Protein AF-A0A972QTH3-F1 (afdb_monomer_lite)

pLDDT: mean 85.17, std 14.62, range [32.81, 97.56]

Structure (mmCIF, N/CA/C/O backbone):
data_AF-A0A972QTH3-F1
#
_entry.id   AF-A0A972QTH3-F1
#
loop_
_atom_site.group_PDB
_atom_site.id
_atom_site.type_symbol
_atom_site.label_atom_id
_atom_site.label_alt_id
_atom_site.label_comp_id
_atom_site.label_asym_id
_atom_site.label_entity_id
_atom_site.label_seq_id
_atom_site.pdbx_PDB_ins_code
_atom_site.Cartn_x
_atom_site.Cartn_y
_atom_site.Cartn_z
_atom_site.occupancy
_atom_site.B_iso_or_equiv
_atom_site.auth_seq_id
_atom_site.auth_comp_id
_atom_site.auth_asym_id
_atom_site.auth_atom_id
_atom_site.pdbx_PDB_model_num
ATOM 1 N N . SER A 1 1 ? -5.272 0.560 -2.625 1.00 75.06 1 SER A N 1
ATOM 2 C CA . SER A 1 1 ? -4.870 1.760 -1.867 1.00 75.06 1 SER A CA 1
ATOM 3 C C . SER A 1 1 ? -5.712 2.029 -0.625 1.00 75.06 1 SER A C 1
ATOM 5 O O . SER A 1 1 ? -5.117 2.281 0.410 1.00 75.06 1 SER A O 1
ATOM 7 N N . SER A 1 2 ? -7.052 1.925 -0.655 1.00 81.44 2 SER A N 1
ATOM 8 C CA . SER A 1 2 ? -7.919 2.213 0.515 1.00 81.44 2 SER A CA 1
ATOM 9 C C . SER A 1 2 ? -7.518 1.490 1.808 1.00 81.44 2 SER A C 1
ATOM 11 O O . SER A 1 2 ? -7.430 2.119 2.854 1.00 81.44 2 SER A O 1
ATOM 13 N N . TRP A 1 3 ? -7.210 0.192 1.732 1.00 86.06 3 TRP A N 1
ATOM 14 C CA . TRP A 1 3 ? -6.752 -0.575 2.895 1.00 86.06 3 TRP A CA 1
ATOM 15 C C . TRP A 1 3 ? -5.451 -0.012 3.490 1.00 86.06 3 TRP A C 1
ATOM 17 O O . TRP A 1 3 ? -5.338 0.103 4.703 1.00 86.06 3 TRP A O 1
ATOM 27 N N . ALA A 1 4 ? -4.495 0.379 2.641 1.00 90.25 4 ALA A N 1
ATOM 28 C CA . ALA A 1 4 ? -3.200 0.909 3.070 1.00 90.25 4 ALA A CA 1
ATOM 29 C C . ALA A 1 4 ? -3.306 2.325 3.657 1.00 90.25 4 ALA A C 1
ATOM 31 O O . ALA A 1 4 ? -2.597 2.636 4.608 1.00 90.25 4 ALA A O 1
ATOM 32 N N . LEU A 1 5 ? -4.208 3.157 3.117 1.00 86.19 5 LEU A N 1
ATOM 33 C CA . LEU A 1 5 ? -4.545 4.463 3.692 1.00 86.19 5 LEU A CA 1
ATOM 34 C C . LEU A 1 5 ? -5.085 4.291 5.114 1.00 86.19 5 LEU A C 1
ATOM 36 O O . LEU A 1 5 ? -4.504 4.820 6.053 1.00 86.19 5 LEU A O 1
ATOM 40 N N . ARG A 1 6 ? -6.126 3.468 5.273 1.00 84.94 6 ARG A N 1
ATOM 41 C CA . ARG A 1 6 ? -6.728 3.192 6.580 1.00 84.94 6 ARG A CA 1
ATOM 42 C C . ARG A 1 6 ? -5.718 2.593 7.561 1.00 84.94 6 ARG A C 1
ATOM 44 O O . ARG A 1 6 ? -5.651 3.026 8.699 1.00 84.94 6 ARG A O 1
ATOM 51 N N . TYR A 1 7 ? -4.891 1.647 7.109 1.00 87.69 7 TYR A N 1
ATOM 52 C CA . TYR A 1 7 ? -3.837 1.072 7.946 1.00 87.69 7 TYR A CA 1
ATOM 53 C C . TYR A 1 7 ? -2.895 2.150 8.493 1.00 87.69 7 TYR A C 1
ATOM 55 O O . TYR A 1 7 ? -2.564 2.123 9.673 1.00 87.69 7 TYR A O 1
ATOM 63 N N . ALA A 1 8 ? -2.490 3.111 7.659 1.00 89.88 8 ALA A N 1
ATOM 64 C CA . ALA A 1 8 ? -1.643 4.204 8.113 1.00 89.88 8 ALA A CA 1
ATOM 65 C C . ALA A 1 8 ? -2.356 5.113 9.127 1.00 89.88 8 ALA A C 1
ATOM 67 O O . ALA A 1 8 ? -1.755 5.496 10.122 1.00 89.88 8 ALA A O 1
ATOM 68 N N . GLU A 1 9 ? -3.626 5.433 8.872 1.00 86.44 9 GLU A N 1
ATOM 69 C CA . GLU A 1 9 ? -4.451 6.289 9.732 1.00 86.44 9 GLU A CA 1
ATOM 70 C C . GLU A 1 9 ? -4.732 5.671 11.107 1.00 86.44 9 GLU A C 1
ATOM 72 O O . GLU A 1 9 ? -4.843 6.405 12.082 1.00 86.44 9 GLU A O 1
ATOM 77 N N . GLU A 1 10 ? -4.846 4.344 11.182 1.00 84.50 10 GLU A N 1
ATOM 78 C CA . GLU A 1 10 ? -5.128 3.604 12.419 1.00 84.50 10 GLU A CA 1
ATOM 79 C C . GLU A 1 10 ? -3.879 3.352 13.279 1.00 84.50 10 GLU A C 1
ATOM 81 O O . GLU A 1 10 ? -4.017 3.102 14.471 1.00 84.50 10 GLU A O 1
ATOM 86 N N . HIS A 1 11 ? -2.673 3.369 12.696 1.00 86.56 11 HIS A N 1
ATOM 87 C CA . HIS A 1 11 ? -1.447 2.931 13.387 1.00 86.56 11 HIS A CA 1
ATOM 88 C C . HIS A 1 11 ? -0.405 4.037 13.586 1.00 86.56 11 HIS A C 1
ATOM 90 O O . HIS A 1 11 ? 0.591 3.795 14.267 1.00 86.56 11 HIS A O 1
ATOM 96 N N . TYR A 1 12 ? -0.588 5.213 12.979 1.00 88.19 12 TYR A N 1
ATOM 97 C CA . TYR A 1 12 ? 0.394 6.296 13.026 1.00 88.19 12 TYR A CA 1
ATOM 98 C C . TYR A 1 12 ? -0.275 7.664 13.164 1.00 88.19 12 TYR A C 1
ATOM 100 O O . TYR A 1 12 ? -1.245 7.972 12.469 1.00 88.19 12 TYR A O 1
ATOM 108 N N . ASP A 1 13 ? 0.317 8.531 13.982 1.00 87.81 13 ASP A N 1
ATOM 109 C CA . ASP A 1 13 ? -0.192 9.884 14.236 1.00 87.81 13 ASP A CA 1
ATOM 110 C C . ASP A 1 13 ? 0.167 10.861 13.110 1.00 87.81 13 ASP A C 1
ATOM 112 O O . ASP A 1 13 ? -0.476 11.899 12.915 1.00 87.81 13 ASP A O 1
ATOM 116 N N . SER A 1 14 ? 1.214 10.546 12.340 1.00 90.44 14 SER A N 1
ATOM 117 C CA . SER A 1 14 ? 1.638 11.359 11.203 1.00 90.44 14 SER A CA 1
ATOM 118 C C . SER A 1 14 ? 2.072 10.524 10.004 1.00 90.44 14 SER A C 1
ATOM 120 O O . SER A 1 14 ? 2.951 9.666 10.079 1.00 90.44 14 SER A O 1
ATOM 122 N N . TYR A 1 15 ? 1.477 10.828 8.853 1.00 92.12 15 TYR A N 1
ATOM 123 C CA . TYR A 1 15 ? 1.681 10.070 7.627 1.00 92.12 15 TYR A CA 1
ATOM 124 C C . TYR A 1 15 ? 1.755 10.965 6.389 1.00 92.12 15 TYR A C 1
ATOM 126 O O . TYR A 1 15 ? 1.162 12.048 6.313 1.00 92.12 15 TYR A O 1
ATOM 134 N N . LEU A 1 16 ? 2.509 10.499 5.397 1.00 93.94 16 LEU A N 1
ATOM 135 C CA . LEU A 1 16 ? 2.682 11.169 4.114 1.00 93.94 16 LEU A CA 1
ATOM 136 C C . LEU A 1 16 ? 2.404 10.215 2.955 1.00 93.94 16 LEU A C 1
ATOM 138 O O . LEU A 1 16 ? 2.797 9.053 2.981 1.00 93.94 16 LEU A O 1
ATOM 142 N N . PHE A 1 17 ? 1.762 10.734 1.913 1.00 92.88 17 PHE A N 1
ATOM 143 C CA . PHE A 1 17 ? 1.506 10.018 0.671 1.00 92.88 17 PHE A CA 1
ATOM 144 C C . PHE A 1 17 ? 2.556 10.385 -0.381 1.00 92.88 17 PHE A C 1
ATOM 146 O O . PHE A 1 17 ? 2.610 11.536 -0.821 1.00 92.88 17 PHE A O 1
ATOM 153 N N . LEU A 1 18 ? 3.366 9.414 -0.796 1.00 94.38 18 LEU A N 1
ATOM 154 C CA . LEU A 1 18 ? 4.323 9.530 -1.890 1.00 94.38 18 LEU A CA 1
ATOM 155 C C . LEU A 1 18 ? 3.714 8.906 -3.152 1.00 94.38 18 LEU A C 1
ATOM 157 O O . LEU A 1 18 ? 3.728 7.688 -3.337 1.00 94.38 18 LEU A O 1
ATOM 161 N N . ALA A 1 19 ? 3.145 9.758 -4.000 1.00 92.69 19 ALA A N 1
ATOM 162 C CA . ALA A 1 19 ? 2.555 9.361 -5.268 1.00 92.69 19 ALA A CA 1
ATOM 163 C C . ALA A 1 19 ? 3.642 9.219 -6.334 1.00 92.69 19 ALA A C 1
ATOM 165 O O . ALA A 1 19 ? 4.403 10.156 -6.584 1.00 92.69 19 ALA A O 1
ATOM 166 N N . THR A 1 20 ? 3.682 8.059 -6.984 1.00 93.00 20 THR A N 1
ATOM 167 C CA . THR A 1 20 ? 4.648 7.767 -8.055 1.00 93.00 20 THR A CA 1
ATOM 168 C C . THR A 1 20 ? 4.020 7.834 -9.444 1.00 93.00 20 THR A C 1
ATOM 170 O O . THR A 1 20 ? 4.729 7.798 -10.445 1.00 93.00 20 THR A O 1
ATOM 173 N N . ALA A 1 21 ? 2.693 7.926 -9.529 1.00 85.94 21 ALA A N 1
ATOM 174 C CA . ALA A 1 21 ? 1.991 8.054 -10.796 1.00 85.94 21 ALA A CA 1
ATOM 175 C C . ALA A 1 21 ? 2.133 9.455 -11.393 1.00 85.94 21 ALA A C 1
ATOM 177 O O . ALA A 1 21 ? 2.062 10.459 -10.686 1.00 85.94 21 ALA A O 1
ATOM 178 N N . GLU A 1 22 ? 2.265 9.504 -12.715 1.00 74.94 22 GLU A N 1
ATOM 179 C CA . GLU A 1 22 ? 2.120 10.727 -13.497 1.00 74.94 22 GLU A CA 1
ATOM 180 C C . GLU A 1 22 ? 0.742 10.748 -14.154 1.00 74.94 22 GLU A C 1
ATOM 182 O O . GLU A 1 22 ? 0.236 9.714 -14.589 1.00 74.94 22 GLU A O 1
ATOM 187 N N . VAL A 1 23 ? 0.135 11.930 -14.257 1.00 64.62 23 VAL A N 1
ATOM 188 C CA . VAL A 1 23 ? -1.089 12.114 -15.045 1.00 64.62 23 VAL A CA 1
ATOM 189 C C . VAL A 1 23 ? -0.695 12.109 -16.524 1.00 64.62 23 VAL A C 1
ATOM 191 O O . VAL A 1 23 ? -0.363 13.153 -17.080 1.00 64.62 23 VAL A O 1
ATOM 194 N N . LEU A 1 24 ? -0.661 10.928 -17.141 1.00 56.19 24 LEU A N 1
ATOM 195 C CA . LEU A 1 24 ? -0.310 10.770 -18.559 1.00 56.19 24 LEU A CA 1
ATOM 196 C C . LEU A 1 24 ? -1.541 10.656 -19.468 1.00 56.19 24 LEU A C 1
ATOM 198 O O . LEU A 1 24 ? -1.431 10.896 -20.667 1.00 56.19 24 LEU A O 1
ATOM 202 N N . ASP A 1 25 ? -2.706 10.339 -18.899 1.00 52.59 25 ASP A N 1
ATOM 203 C CA . ASP A 1 25 ? -3.984 10.247 -19.602 1.00 52.59 25 ASP A CA 1
ATOM 204 C C . ASP A 1 25 ? -5.173 10.612 -18.687 1.00 52.59 25 ASP A C 1
ATOM 206 O O . ASP A 1 25 ? -5.041 10.743 -17.461 1.00 52.59 25 ASP A O 1
ATOM 210 N N . ASP A 1 26 ? -6.346 10.805 -19.298 1.00 44.97 26 ASP A N 1
ATOM 211 C CA . ASP A 1 26 ? -7.578 11.207 -18.608 1.00 44.97 26 ASP A CA 1
ATOM 212 C C . ASP A 1 26 ? -8.112 10.117 -17.654 1.00 44.97 26 ASP A C 1
ATOM 214 O O . ASP A 1 26 ? -8.714 10.433 -16.624 1.00 44.97 26 ASP A O 1
ATOM 218 N N . GLU A 1 27 ? -7.843 8.831 -17.923 1.00 53.88 27 GLU A N 1
ATOM 219 C CA . GLU A 1 27 ? -8.229 7.729 -17.027 1.00 53.88 27 GLU A CA 1
ATOM 220 C C . GLU A 1 27 ? -7.417 7.781 -15.721 1.00 53.88 27 GLU A C 1
ATOM 222 O O . GLU A 1 27 ? -7.952 7.627 -14.614 1.00 53.88 27 GLU A O 1
ATOM 227 N N . MET A 1 28 ? -6.119 8.053 -15.836 1.00 57.97 28 MET A N 1
ATOM 228 C CA . MET A 1 28 ? -5.206 8.267 -14.725 1.00 57.97 28 MET A CA 1
ATOM 229 C C . MET A 1 28 ? -5.581 9.535 -13.953 1.00 57.97 28 MET A C 1
ATOM 231 O O . MET A 1 28 ? -5.563 9.525 -12.720 1.00 57.97 28 MET A O 1
ATOM 235 N N . ALA A 1 29 ? -6.012 10.598 -14.642 1.00 60.44 29 ALA A N 1
ATOM 236 C CA . ALA A 1 29 ? -6.527 11.811 -14.006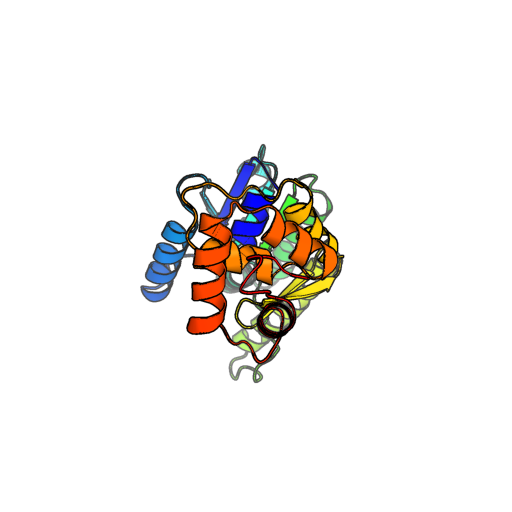 1.00 60.44 29 ALA A CA 1
ATOM 237 C C . ALA A 1 29 ? -7.771 11.526 -13.142 1.00 60.44 29 ALA A C 1
ATOM 239 O O . ALA A 1 29 ? -7.854 11.978 -11.994 1.00 60.44 29 ALA A O 1
ATOM 240 N N . ASP A 1 30 ? -8.715 10.728 -13.645 1.00 58.81 30 ASP A N 1
ATOM 241 C CA . ASP A 1 30 ? -9.918 10.328 -12.909 1.00 58.81 30 ASP A CA 1
ATOM 242 C C . ASP A 1 30 ? -9.612 9.367 -11.746 1.00 58.81 30 ASP A C 1
ATOM 244 O O . ASP A 1 30 ? -10.224 9.454 -10.672 1.00 58.81 30 ASP A O 1
ATOM 248 N N . ARG A 1 31 ? -8.630 8.469 -11.901 1.00 63.03 31 ARG A N 1
ATOM 249 C CA . ARG A 1 31 ? -8.108 7.639 -10.798 1.00 63.03 31 ARG A CA 1
ATOM 250 C C . ARG A 1 31 ? -7.462 8.492 -9.707 1.00 63.03 31 ARG A C 1
ATOM 252 O O . ARG A 1 31 ? -7.777 8.305 -8.532 1.00 63.03 31 ARG A O 1
ATOM 259 N N . ILE A 1 32 ? -6.638 9.469 -10.079 1.00 62.56 32 ILE A N 1
ATOM 260 C CA . ILE A 1 32 ? -5.995 10.396 -9.139 1.00 62.56 32 ILE A CA 1
ATOM 261 C C . ILE A 1 32 ? -7.038 11.262 -8.430 1.00 62.56 32 ILE A C 1
ATOM 263 O O . ILE A 1 32 ? -6.932 11.470 -7.221 1.00 62.56 32 ILE A O 1
ATOM 267 N N . ARG A 1 33 ? -8.087 11.719 -9.129 1.00 61.97 33 ARG A N 1
ATOM 268 C CA . ARG A 1 33 ? -9.197 12.458 -8.506 1.00 61.97 33 ARG A CA 1
ATOM 269 C C . ARG A 1 33 ? -9.881 11.620 -7.424 1.00 61.97 33 ARG A C 1
ATOM 271 O O . ARG A 1 33 ? -10.076 12.112 -6.314 1.00 61.97 33 ARG A O 1
ATOM 278 N N . ARG A 1 34 ? -10.172 10.344 -7.702 1.00 63.28 34 ARG A N 1
ATOM 279 C CA . ARG A 1 34 ? -10.725 9.410 -6.704 1.00 63.28 34 ARG A CA 1
ATOM 280 C C . ARG A 1 34 ? -9.776 9.187 -5.525 1.00 63.28 34 ARG A C 1
ATOM 282 O O . ARG A 1 34 ? -10.233 9.225 -4.388 1.00 63.28 34 ARG A O 1
ATOM 289 N N . HIS A 1 35 ? -8.474 9.036 -5.773 1.00 64.50 35 HIS A N 1
ATOM 290 C CA . HIS A 1 35 ? -7.463 8.911 -4.715 1.00 64.50 35 HIS A CA 1
ATOM 291 C C . HIS A 1 35 ? -7.345 10.171 -3.844 1.00 64.50 35 HIS A C 1
ATOM 293 O O . HIS A 1 35 ? -7.209 10.068 -2.627 1.00 64.50 35 HIS A O 1
ATOM 299 N N . LYS A 1 36 ? -7.441 11.370 -4.435 1.00 61.69 36 LYS A N 1
ATOM 300 C CA . LYS A 1 36 ? -7.457 12.636 -3.684 1.00 61.69 36 LYS A CA 1
ATOM 301 C C . LYS A 1 36 ? -8.683 12.730 -2.773 1.00 61.69 36 LYS A C 1
ATOM 303 O O . LYS A 1 36 ? -8.544 13.153 -1.630 1.00 61.69 36 LYS A O 1
ATOM 308 N N . ILE A 1 37 ? -9.852 12.296 -3.253 1.00 59.16 37 ILE A N 1
ATOM 309 C CA . ILE A 1 37 ? -11.094 12.268 -2.465 1.00 59.16 37 ILE A CA 1
ATOM 310 C C . ILE A 1 37 ? -10.997 11.248 -1.322 1.00 59.16 37 ILE A C 1
ATOM 312 O O . ILE A 1 37 ? -11.325 11.584 -0.190 1.00 59.16 37 ILE A O 1
ATOM 316 N N . SER A 1 38 ? -10.501 10.033 -1.582 1.00 59.72 38 SER A N 1
ATOM 317 C CA . SER A 1 38 ? -10.430 8.971 -0.565 1.00 59.72 38 SER A CA 1
ATOM 318 C C . SER A 1 38 ? -9.432 9.240 0.558 1.00 59.72 38 SER A C 1
ATOM 320 O O . SER A 1 38 ? -9.526 8.630 1.612 1.00 59.72 38 SER A O 1
ATOM 322 N N . ARG A 1 39 ? -8.447 10.107 0.319 1.00 65.12 39 ARG A N 1
ATOM 323 C CA . ARG A 1 39 ? -7.369 10.412 1.258 1.00 65.12 39 ARG A CA 1
ATOM 324 C C . ARG A 1 39 ? -7.774 11.455 2.310 1.00 65.12 39 ARG A C 1
ATOM 326 O O . ARG A 1 39 ? -7.236 11.477 3.406 1.00 65.12 39 ARG A O 1
ATOM 333 N N . GLY A 1 40 ? -8.699 12.355 1.988 1.00 62.97 40 GLY A N 1
ATOM 334 C CA . GLY A 1 40 ? -9.044 13.465 2.877 1.00 62.97 40 GLY A CA 1
ATOM 335 C C . GLY A 1 40 ? -7.894 14.474 3.096 1.00 62.97 40 GLY A C 1
ATOM 336 O O . GLY A 1 40 ? -6.796 14.341 2.542 1.00 62.97 40 GLY A O 1
ATOM 337 N N . PRO A 1 41 ? -8.136 15.539 3.881 1.00 68.19 41 PRO A N 1
ATOM 338 C CA . PRO A 1 41 ? -7.226 16.685 3.996 1.00 68.19 41 PRO A CA 1
ATOM 339 C C . PRO A 1 41 ? -6.007 16.450 4.903 1.00 68.19 41 PRO A C 1
ATOM 341 O O . PRO A 1 41 ? -5.062 17.231 4.846 1.00 68.19 41 PRO A O 1
ATOM 344 N N . LYS A 1 42 ? -6.011 15.403 5.741 1.00 79.06 42 LYS A N 1
ATOM 345 C CA . LYS A 1 42 ? -4.948 15.149 6.734 1.00 79.06 42 LYS A CA 1
ATOM 346 C C . LYS A 1 42 ? -3.619 14.714 6.113 1.00 79.06 42 LYS A C 1
ATOM 348 O O . LYS A 1 42 ? -2.562 14.911 6.703 1.00 79.06 42 LYS A O 1
ATOM 353 N N . TRP A 1 43 ? -3.656 14.149 4.913 1.00 84.12 43 TRP A N 1
ATOM 354 C CA . TRP A 1 43 ? -2.462 13.629 4.266 1.00 84.12 43 TRP A CA 1
ATOM 355 C C . TRP A 1 43 ? -1.678 14.703 3.523 1.00 84.12 43 TRP A C 1
ATOM 357 O O . TRP A 1 43 ? -2.179 15.347 2.592 1.00 84.12 43 TRP A O 1
ATOM 367 N N . LYS A 1 44 ? -0.385 14.783 3.835 1.00 87.25 44 LYS A N 1
ATOM 368 C CA . LYS A 1 44 ? 0.588 15.482 2.992 1.00 87.25 44 LYS A CA 1
ATOM 369 C C . LYS A 1 44 ? 0.839 14.670 1.719 1.00 87.25 44 LYS A C 1
ATOM 371 O O . LYS A 1 44 ? 0.910 13.445 1.769 1.00 87.25 44 LYS A O 1
ATOM 376 N N . LEU A 1 45 ? 0.964 15.358 0.585 1.00 88.94 45 LEU A N 1
ATOM 377 C CA . LEU A 1 45 ? 1.244 14.760 -0.721 1.00 88.94 45 LEU A CA 1
ATOM 378 C C . LEU A 1 45 ? 2.638 15.154 -1.187 1.00 88.94 45 LEU A C 1
ATOM 380 O O . LEU A 1 45 ? 2.958 16.340 -1.214 1.00 88.94 45 LEU A O 1
ATOM 384 N N . ILE A 1 46 ? 3.407 14.173 -1.637 1.00 91.94 46 ILE A N 1
ATOM 385 C CA . ILE A 1 46 ? 4.570 14.385 -2.489 1.00 91.94 46 ILE A CA 1
ATOM 386 C C . ILE A 1 46 ? 4.337 13.591 -3.766 1.00 91.94 46 ILE A C 1
ATOM 388 O O . ILE A 1 46 ? 4.082 12.393 -3.714 1.00 91.94 46 ILE A O 1
ATOM 392 N N . GLU A 1 47 ? 4.422 14.267 -4.903 1.00 92.69 47 GLU A N 1
ATOM 393 C CA . GLU A 1 47 ? 4.418 13.637 -6.220 1.00 92.69 47 GLU A CA 1
ATOM 394 C C . GLU A 1 47 ? 5.875 13.521 -6.675 1.00 92.69 47 GLU A C 1
ATOM 396 O O . GLU A 1 47 ? 6.569 14.528 -6.828 1.00 92.69 47 GLU A O 1
ATOM 401 N N . GLU A 1 48 ? 6.365 12.292 -6.810 1.00 95.06 48 GLU A N 1
ATOM 402 C CA . GLU A 1 48 ? 7.719 12.007 -7.278 1.00 95.06 48 GLU A CA 1
ATOM 403 C C . GLU A 1 48 ? 7.727 10.685 -8.061 1.00 95.06 48 GLU A C 1
ATOM 405 O O . GLU A 1 48 ? 7.725 9.606 -7.464 1.00 95.06 48 GLU A O 1
ATOM 410 N N . PRO A 1 49 ? 7.720 10.742 -9.401 1.00 93.50 49 PRO A N 1
ATOM 411 C CA . PRO A 1 49 ? 7.542 9.556 -10.228 1.00 93.50 49 PRO A CA 1
ATOM 412 C C . PRO A 1 49 ? 8.797 8.701 -10.398 1.00 93.50 49 PRO A C 1
ATOM 414 O O . PRO A 1 49 ? 8.671 7.539 -10.786 1.00 93.50 49 PRO A O 1
ATOM 417 N N . ILE A 1 50 ? 9.993 9.246 -10.134 1.00 94.25 50 ILE A N 1
ATOM 418 C CA . ILE A 1 50 ? 11.271 8.563 -10.402 1.00 94.25 50 ILE A CA 1
ATOM 419 C C . ILE A 1 50 ? 12.195 8.617 -9.183 1.00 94.25 50 ILE A C 1
ATOM 421 O O . ILE A 1 50 ? 12.663 7.577 -8.715 1.00 94.25 50 ILE A O 1
ATOM 425 N N . LYS A 1 51 ? 12.460 9.813 -8.645 1.00 95.31 51 LYS A N 1
ATOM 426 C CA . LYS A 1 51 ? 13.475 10.067 -7.606 1.00 95.31 51 LYS A CA 1
ATOM 427 C C . LYS A 1 51 ? 12.931 9.836 -6.195 1.00 95.31 51 LYS A C 1
ATOM 429 O O . LYS A 1 51 ? 13.053 10.676 -5.300 1.00 95.31 51 LYS A O 1
ATOM 434 N N . ILE A 1 52 ? 12.263 8.697 -6.005 1.00 95.38 52 ILE A N 1
ATOM 435 C CA . ILE A 1 52 ? 11.560 8.386 -4.754 1.00 95.38 52 ILE A CA 1
ATOM 436 C C . ILE A 1 52 ? 12.525 8.234 -3.579 1.00 95.38 52 ILE A C 1
ATOM 438 O O . ILE A 1 52 ? 12.159 8.570 -2.461 1.00 95.38 52 ILE A O 1
ATOM 442 N N . VAL A 1 53 ? 13.761 7.787 -3.823 1.00 94.94 53 VAL A N 1
ATOM 443 C CA . VAL A 1 53 ? 14.809 7.682 -2.796 1.00 94.94 53 VAL A CA 1
ATOM 444 C C . VAL A 1 53 ? 15.158 9.065 -2.259 1.00 94.94 53 VAL A C 1
ATOM 446 O O . VAL A 1 53 ? 15.102 9.302 -1.056 1.00 94.94 53 VAL A O 1
ATOM 449 N N . GLU A 1 54 ? 15.411 10.014 -3.155 1.00 95.00 54 GLU A N 1
ATOM 450 C CA . GLU A 1 54 ? 15.720 11.391 -2.797 1.00 95.00 54 GLU A CA 1
ATOM 451 C C . GLU A 1 54 ? 14.535 12.049 -2.077 1.00 95.00 54 GLU A C 1
ATOM 453 O O . GLU A 1 54 ? 14.717 12.756 -1.083 1.00 95.00 54 GLU A O 1
ATOM 458 N N . ALA A 1 55 ? 13.303 11.798 -2.531 1.00 94.88 55 ALA A N 1
ATOM 459 C CA . ALA A 1 55 ? 12.105 12.281 -1.849 1.00 94.88 55 ALA A CA 1
ATOM 460 C C . ALA A 1 55 ? 11.947 11.667 -0.452 1.00 94.88 55 ALA A C 1
ATOM 462 O O . ALA A 1 55 ? 11.603 12.384 0.490 1.00 94.88 55 ALA A O 1
ATOM 463 N N . LEU A 1 56 ? 12.226 10.372 -0.292 1.00 94.12 56 LEU A N 1
ATOM 464 C CA . LEU A 1 56 ? 12.197 9.689 0.998 1.00 94.12 56 LEU A CA 1
ATOM 465 C C . LEU A 1 56 ? 13.211 10.292 1.974 1.00 94.12 56 LEU A C 1
ATOM 467 O O . LEU A 1 56 ? 12.882 10.437 3.151 1.00 94.12 56 LEU A O 1
ATOM 471 N N . GLU A 1 57 ? 14.404 10.639 1.504 1.00 91.00 57 GLU A N 1
ATOM 472 C CA . GLU A 1 57 ? 15.492 11.181 2.325 1.00 91.00 57 GLU A CA 1
ATOM 473 C C . GLU A 1 57 ? 15.291 12.658 2.684 1.00 91.00 57 GLU A C 1
ATOM 475 O O . GLU A 1 57 ? 15.588 13.065 3.804 1.00 91.00 57 GLU A O 1
ATOM 480 N N . THR A 1 58 ? 14.767 13.464 1.757 1.00 90.75 58 THR A N 1
ATOM 481 C CA . THR A 1 58 ? 14.755 14.933 1.907 1.00 90.75 58 THR A CA 1
ATOM 482 C C . THR A 1 58 ? 13.379 15.526 2.180 1.00 90.75 58 THR A C 1
ATOM 484 O O . THR A 1 58 ? 13.266 16.506 2.912 1.00 90.75 58 THR A O 1
ATOM 487 N N . LYS A 1 59 ? 12.320 14.955 1.597 1.00 90.88 59 LYS A N 1
ATOM 488 C CA . LYS A 1 59 ? 10.967 15.535 1.622 1.00 90.88 59 LYS A CA 1
ATOM 489 C C . LYS A 1 59 ? 10.026 14.801 2.579 1.00 90.88 59 LYS A C 1
ATOM 491 O O . LYS A 1 59 ? 9.089 15.404 3.090 1.00 90.88 59 LYS A O 1
ATOM 496 N N . CYS A 1 60 ? 10.271 13.515 2.831 1.00 88.88 60 CYS A N 1
ATOM 497 C CA . CYS A 1 60 ? 9.430 12.677 3.694 1.00 88.88 60 CYS A CA 1
ATOM 498 C C . CYS A 1 60 ? 9.930 12.583 5.147 1.00 88.88 60 CYS A C 1
ATOM 500 O O . CYS A 1 60 ? 9.462 11.729 5.900 1.00 88.88 60 CYS A O 1
ATOM 502 N N . ALA A 1 61 ? 10.903 13.408 5.538 1.00 84.00 61 ALA A N 1
ATOM 503 C CA . ALA A 1 61 ? 11.437 13.420 6.895 1.00 84.00 61 ALA A CA 1
ATOM 504 C C . ALA A 1 61 ? 10.415 13.973 7.908 1.00 84.00 61 ALA A C 1
ATOM 506 O O . ALA A 1 61 ? 9.592 14.826 7.577 1.00 84.00 61 ALA A O 1
ATOM 507 N N . GLY A 1 62 ? 10.492 13.504 9.158 1.00 86.19 62 GLY A N 1
ATOM 508 C CA . GLY A 1 62 ? 9.700 14.046 10.270 1.00 86.19 62 GLY A CA 1
ATOM 509 C C . GLY A 1 62 ? 8.230 13.613 10.320 1.00 86.19 62 GLY A C 1
ATOM 510 O O . GLY A 1 62 ? 7.439 14.281 10.978 1.00 86.19 62 GLY A O 1
ATOM 511 N N . VAL A 1 63 ? 7.858 12.528 9.634 1.00 90.69 63 VAL A N 1
ATOM 512 C CA . VAL A 1 63 ? 6.566 11.838 9.825 1.00 90.69 63 VAL A CA 1
ATOM 513 C C . VAL A 1 63 ? 6.810 10.399 10.273 1.00 90.69 63 VAL A C 1
ATOM 515 O O . VAL A 1 63 ? 7.877 9.848 10.004 1.00 90.69 63 VAL A O 1
ATOM 518 N N . GLU A 1 64 ? 5.847 9.769 10.932 1.00 92.44 64 GLU A N 1
ATOM 519 C CA . GLU A 1 64 ? 5.990 8.392 11.421 1.00 92.44 64 GLU A CA 1
ATOM 520 C C . GLU A 1 64 ? 5.908 7.359 10.300 1.00 92.44 64 GLU A C 1
ATOM 522 O O . GLU A 1 64 ? 6.635 6.361 10.335 1.00 92.44 64 GLU A O 1
ATOM 527 N N . ALA A 1 65 ? 5.064 7.619 9.295 1.00 94.12 65 ALA A N 1
ATOM 528 C CA . ALA A 1 65 ? 4.844 6.711 8.180 1.00 94.12 65 ALA A CA 1
ATOM 529 C C . ALA A 1 65 ? 4.829 7.388 6.802 1.00 94.12 65 ALA A C 1
ATOM 531 O O . ALA A 1 65 ? 4.347 8.507 6.623 1.00 94.12 65 ALA A O 1
ATOM 532 N N . VAL A 1 66 ? 5.315 6.671 5.787 1.00 95.94 66 VAL A N 1
ATOM 533 C CA . VAL A 1 66 ? 5.189 7.063 4.376 1.00 95.94 66 VAL A CA 1
ATOM 534 C C . VAL A 1 66 ? 4.502 5.949 3.606 1.00 95.94 66 VAL A C 1
ATOM 536 O O . VAL A 1 66 ? 4.973 4.814 3.599 1.00 95.94 66 VAL A O 1
ATOM 539 N N . LEU A 1 67 ? 3.412 6.289 2.923 1.00 95.50 67 LEU A N 1
ATOM 540 C CA . LEU A 1 67 ? 2.721 5.413 1.987 1.00 95.50 67 LEU A CA 1
ATOM 541 C C . LEU A 1 67 ? 3.193 5.702 0.561 1.00 95.50 67 LEU A C 1
ATOM 543 O O . LEU A 1 67 ? 2.954 6.791 0.045 1.00 95.50 67 LEU A O 1
ATOM 547 N N . ILE A 1 68 ? 3.827 4.725 -0.080 1.00 95.94 68 ILE A N 1
ATOM 548 C CA . ILE A 1 68 ? 4.254 4.783 -1.480 1.00 95.94 68 ILE A CA 1
ATOM 549 C C . ILE A 1 68 ? 3.198 4.091 -2.347 1.00 95.94 68 ILE A C 1
ATOM 551 O O . ILE A 1 68 ? 2.966 2.889 -2.199 1.00 95.94 68 ILE A O 1
ATOM 555 N N . ASP A 1 69 ? 2.577 4.833 -3.264 1.00 92.06 69 ASP A N 1
ATOM 556 C CA . ASP A 1 69 ? 1.526 4.329 -4.159 1.00 92.06 69 ASP A CA 1
ATOM 557 C C . ASP A 1 69 ? 1.801 4.784 -5.612 1.00 92.06 69 ASP A C 1
ATOM 559 O O . ASP A 1 69 ? 1.679 5.970 -5.931 1.00 92.06 69 ASP A O 1
ATOM 563 N N . CYS A 1 70 ? 2.244 3.903 -6.513 1.00 91.69 70 CYS A N 1
ATOM 564 C CA . CYS A 1 70 ? 2.649 2.513 -6.261 1.00 91.69 70 CYS A CA 1
ATOM 565 C C . CYS A 1 70 ? 4.010 2.154 -6.865 1.00 91.69 70 CYS A C 1
ATOM 567 O O . CYS A 1 70 ? 4.516 2.779 -7.800 1.00 91.69 70 CYS A O 1
ATOM 569 N N . LEU A 1 71 ? 4.612 1.102 -6.317 1.00 95.44 71 LEU A N 1
ATOM 570 C CA . LEU A 1 71 ? 5.925 0.600 -6.708 1.00 95.44 71 LEU A CA 1
ATOM 571 C C . LEU A 1 71 ? 5.981 0.153 -8.176 1.00 95.44 71 LEU A C 1
ATOM 573 O O . LEU A 1 71 ? 6.991 0.336 -8.848 1.00 95.44 71 LEU A O 1
ATOM 577 N N . THR A 1 72 ? 4.896 -0.422 -8.689 1.00 93.25 72 THR A N 1
ATOM 578 C CA . THR A 1 72 ? 4.809 -0.909 -10.073 1.00 93.25 72 THR A CA 1
ATOM 579 C C . THR A 1 72 ? 4.733 0.229 -11.081 1.00 93.25 72 THR A C 1
ATOM 581 O O . THR A 1 72 ? 5.377 0.149 -12.124 1.00 93.25 72 THR A O 1
ATOM 584 N N . ILE A 1 73 ? 4.024 1.316 -10.765 1.00 92.94 73 ILE A N 1
ATOM 585 C CA . ILE A 1 73 ? 4.029 2.519 -11.609 1.00 92.94 73 ILE A CA 1
ATOM 586 C C . ILE A 1 73 ? 5.387 3.219 -11.542 1.00 92.94 73 ILE A C 1
ATOM 588 O O . ILE A 1 73 ? 5.909 3.624 -12.576 1.00 92.94 73 ILE A O 1
ATOM 592 N N . TRP A 1 74 ? 6.017 3.271 -10.366 1.00 96.12 74 TRP A N 1
ATOM 593 C CA . TRP A 1 74 ? 7.392 3.757 -10.252 1.00 96.12 74 TRP A CA 1
ATOM 594 C C . TRP A 1 74 ? 8.354 2.971 -11.152 1.00 96.12 74 TRP A C 1
ATOM 596 O O . TRP A 1 74 ? 9.095 3.570 -11.927 1.00 96.12 74 TRP A O 1
ATOM 606 N N . LEU A 1 75 ? 8.303 1.636 -11.112 1.00 95.44 75 LEU A N 1
ATOM 607 C CA . LEU A 1 75 ? 9.143 0.796 -11.966 1.00 95.44 75 LEU A CA 1
ATOM 608 C C . LEU A 1 75 ? 8.862 1.040 -13.456 1.00 95.44 75 LEU A C 1
ATOM 610 O O . LEU A 1 75 ? 9.802 1.114 -14.242 1.00 95.44 75 LEU A O 1
ATOM 614 N N . SER A 1 76 ? 7.593 1.217 -13.837 1.00 93.56 76 SER A N 1
ATOM 615 C CA . SER A 1 76 ? 7.216 1.584 -15.207 1.00 93.56 76 SER A CA 1
ATOM 616 C C . SER A 1 76 ? 7.832 2.921 -15.631 1.00 93.56 76 SER A C 1
ATOM 618 O O . SER A 1 76 ? 8.345 3.033 -16.742 1.00 93.56 76 SER A O 1
ATOM 620 N N . ASN A 1 77 ? 7.826 3.929 -14.754 1.00 93.38 77 ASN A N 1
ATOM 621 C CA . ASN A 1 77 ? 8.443 5.225 -15.038 1.00 93.38 77 ASN A CA 1
ATOM 622 C C . ASN A 1 77 ? 9.963 5.114 -15.173 1.00 93.38 77 ASN A C 1
ATOM 624 O O . ASN A 1 77 ? 10.539 5.745 -16.057 1.00 93.38 77 ASN A O 1
ATOM 628 N N . VAL A 1 78 ? 10.611 4.317 -14.317 1.00 94.44 78 VAL A N 1
ATOM 629 C CA . VAL A 1 78 ? 12.053 4.051 -14.402 1.00 94.44 78 VAL A CA 1
ATOM 630 C C . VAL A 1 78 ? 12.380 3.388 -15.739 1.00 94.44 78 VAL A C 1
ATOM 632 O O . VAL A 1 78 ? 13.217 3.907 -16.464 1.00 94.44 78 VAL A O 1
ATOM 635 N N . LEU A 1 79 ? 11.669 2.322 -16.112 1.00 92.44 79 LEU A N 1
ATOM 636 C CA . LEU A 1 79 ? 11.858 1.633 -17.395 1.00 92.44 79 LEU A CA 1
ATOM 637 C C . LEU A 1 79 ? 11.667 2.550 -18.607 1.00 92.44 79 LEU A C 1
ATOM 639 O O . LEU A 1 79 ? 12.375 2.416 -19.595 1.00 92.44 79 LEU A O 1
ATOM 643 N N . TYR A 1 80 ? 10.711 3.477 -18.547 1.00 90.56 80 TYR A N 1
ATOM 644 C CA . TYR A 1 80 ? 10.417 4.354 -19.679 1.00 90.56 80 TYR A CA 1
ATOM 645 C C . TYR A 1 80 ? 11.390 5.536 -19.814 1.00 90.56 80 TYR A C 1
ATOM 647 O O . TYR A 1 80 ? 11.600 6.043 -20.914 1.00 90.56 80 TYR A O 1
ATOM 655 N N . LYS A 1 81 ? 11.942 6.033 -18.700 1.00 90.38 81 LYS A N 1
ATOM 656 C CA . LYS A 1 81 ? 12.647 7.331 -18.657 1.00 90.38 81 LYS A CA 1
ATOM 657 C C . LYS A 1 81 ? 14.133 7.238 -18.349 1.00 90.38 81 LYS A C 1
ATOM 659 O O . LYS A 1 81 ? 14.834 8.244 -18.457 1.00 90.38 81 LYS A O 1
ATOM 664 N N . VAL A 1 82 ? 14.600 6.080 -17.906 1.00 89.44 82 VAL A N 1
ATOM 665 C CA . VAL A 1 82 ? 15.981 5.850 -17.494 1.00 89.44 82 VAL A CA 1
ATOM 666 C C . VAL A 1 82 ? 16.622 4.865 -18.466 1.00 89.44 82 VAL A C 1
ATOM 668 O O . VAL A 1 82 ? 15.960 3.966 -18.967 1.00 89.44 82 VAL A O 1
ATOM 671 N N . ASN A 1 83 ? 17.919 5.031 -18.727 1.00 87.69 83 ASN A N 1
ATOM 672 C CA . ASN A 1 83 ? 18.673 4.097 -19.562 1.00 87.69 83 ASN A CA 1
ATOM 673 C C . ASN A 1 83 ? 18.702 2.697 -18.928 1.00 87.69 83 ASN A C 1
ATOM 675 O O . ASN A 1 83 ? 18.881 2.580 -17.713 1.00 87.69 83 ASN A O 1
ATOM 679 N N . ASP A 1 84 ? 18.645 1.651 -19.753 1.00 84.94 84 ASP A N 1
ATOM 680 C CA . ASP A 1 84 ? 18.560 0.254 -19.302 1.00 84.94 84 ASP A CA 1
ATOM 681 C C . ASP A 1 84 ? 19.648 -0.126 -18.282 1.00 84.94 84 ASP A C 1
ATOM 683 O O . ASP A 1 84 ? 19.376 -0.737 -17.247 1.00 84.94 84 ASP A O 1
ATOM 687 N N . GLU A 1 85 ? 20.880 0.337 -18.515 1.00 86.56 85 GLU A N 1
ATOM 688 C CA . GLU A 1 85 ? 22.043 0.102 -17.647 1.00 86.56 85 GLU A CA 1
ATOM 689 C C . GLU A 1 85 ? 21.869 0.650 -16.218 1.00 86.56 85 GLU A C 1
ATOM 691 O O . GLU A 1 85 ? 22.549 0.220 -15.286 1.00 86.56 85 GLU A O 1
ATOM 696 N N . GLN A 1 86 ? 20.961 1.607 -16.023 1.00 88.94 86 GLN A N 1
ATOM 697 C CA . GLN A 1 86 ? 20.739 2.281 -14.747 1.00 88.94 86 GLN A CA 1
ATOM 698 C C . GLN A 1 86 ? 19.532 1.736 -13.977 1.00 88.94 86 GLN A C 1
ATOM 700 O O . GLN A 1 86 ? 19.430 2.003 -12.780 1.00 88.94 86 GLN A O 1
ATOM 705 N N . ILE A 1 87 ? 18.643 0.952 -14.596 1.00 90.25 87 ILE A N 1
ATOM 706 C CA . ILE A 1 87 ? 17.416 0.450 -13.946 1.00 90.25 87 ILE A CA 1
ATOM 707 C C . ILE A 1 87 ? 17.743 -0.303 -12.651 1.00 90.25 87 ILE A C 1
ATOM 709 O O . ILE A 1 87 ? 17.128 -0.060 -11.609 1.00 90.25 87 ILE A O 1
ATOM 713 N N . LEU A 1 88 ? 18.741 -1.191 -12.698 1.00 90.75 88 LEU A N 1
ATOM 714 C CA . LEU A 1 88 ? 19.172 -1.960 -11.528 1.00 90.75 88 LEU A CA 1
ATOM 715 C C . LEU A 1 88 ? 19.701 -1.050 -10.417 1.00 90.75 88 LEU A C 1
ATOM 717 O O . LEU A 1 88 ? 19.360 -1.251 -9.257 1.00 90.75 88 LEU A O 1
ATOM 721 N N . SER A 1 89 ? 20.435 0.007 -10.774 1.00 93.88 89 SER A N 1
ATOM 722 C CA . SER A 1 89 ? 20.920 1.000 -9.811 1.00 93.88 89 SER A CA 1
ATOM 723 C C . SER A 1 89 ? 19.768 1.705 -9.086 1.00 93.88 89 SER A C 1
ATOM 725 O O . SER A 1 89 ? 19.818 1.864 -7.869 1.00 93.88 89 SER A O 1
ATOM 727 N N . TYR A 1 90 ? 18.683 2.062 -9.784 1.00 95.38 90 TYR A N 1
ATOM 728 C CA . TYR A 1 90 ? 17.495 2.637 -9.137 1.00 95.38 90 TYR A CA 1
ATOM 729 C C . TYR A 1 90 ? 16.836 1.662 -8.152 1.00 95.38 90 TYR A C 1
ATOM 731 O O . TYR A 1 90 ? 16.469 2.067 -7.047 1.00 95.38 90 TYR A O 1
ATOM 739 N N . GLN A 1 91 ? 16.716 0.381 -8.517 1.00 94.44 91 GLN A N 1
ATOM 740 C CA . GLN A 1 91 ? 16.182 -0.643 -7.613 1.00 94.44 91 GLN A CA 1
ATOM 741 C C . GLN A 1 91 ? 17.085 -0.850 -6.396 1.00 94.44 91 GLN A C 1
ATOM 743 O O . GLN A 1 91 ? 16.596 -0.866 -5.270 1.00 94.44 91 GLN A O 1
ATOM 748 N N . ASP A 1 92 ? 18.393 -0.971 -6.603 1.00 94.69 92 ASP A N 1
ATOM 749 C CA . ASP A 1 92 ? 19.348 -1.215 -5.525 1.00 94.69 92 ASP A CA 1
ATOM 750 C C . ASP A 1 92 ? 19.415 -0.027 -4.561 1.00 94.69 92 ASP A C 1
ATOM 752 O O . ASP A 1 92 ? 19.417 -0.218 -3.345 1.00 94.69 92 ASP A O 1
ATOM 756 N N . ARG A 1 93 ? 19.370 1.210 -5.075 1.00 95.81 93 ARG A N 1
ATOM 757 C CA . ARG A 1 93 ? 19.251 2.416 -4.243 1.00 95.81 93 ARG A CA 1
ATOM 758 C C . ARG A 1 93 ? 17.983 2.389 -3.399 1.00 95.81 93 ARG A C 1
ATOM 760 O O . ARG A 1 93 ? 18.070 2.616 -2.197 1.00 95.81 93 ARG A O 1
ATOM 767 N N . LEU A 1 94 ? 16.832 2.067 -3.994 1.00 96.25 94 LEU A N 1
ATOM 768 C CA . LEU A 1 94 ? 15.577 1.946 -3.250 1.00 96.25 94 LEU A CA 1
ATOM 769 C C . LEU A 1 94 ? 15.690 0.910 -2.127 1.00 96.25 94 LEU A C 1
ATOM 771 O O . LEU A 1 94 ? 15.354 1.208 -0.985 1.00 96.25 94 LEU A O 1
ATOM 775 N N . LEU A 1 95 ? 16.186 -0.287 -2.434 1.00 96.06 95 LEU A N 1
ATOM 776 C CA . LEU A 1 95 ? 16.326 -1.372 -1.461 1.00 96.06 95 LEU A CA 1
ATOM 777 C C . LEU A 1 95 ? 17.261 -0.990 -0.311 1.00 96.06 95 LEU A C 1
ATOM 779 O O . LEU A 1 95 ? 16.923 -1.221 0.849 1.00 96.06 95 LEU A O 1
ATOM 783 N N . ASN A 1 96 ? 18.390 -0.353 -0.622 1.00 95.06 96 ASN A N 1
ATOM 784 C CA . ASN A 1 96 ? 19.330 0.133 0.382 1.00 95.06 96 ASN A CA 1
ATOM 785 C C . ASN A 1 96 ? 18.680 1.188 1.285 1.00 95.06 96 ASN A C 1
ATOM 787 O O . ASN A 1 96 ? 18.730 1.061 2.509 1.00 95.06 96 ASN A O 1
ATOM 791 N N . THR A 1 97 ? 18.006 2.187 0.709 1.00 94.06 97 THR A N 1
ATOM 792 C CA . THR A 1 97 ? 17.307 3.220 1.485 1.00 94.06 97 THR A CA 1
ATOM 793 C C . THR A 1 97 ? 16.235 2.613 2.387 1.00 94.06 97 THR A C 1
ATOM 795 O O . THR A 1 97 ? 16.151 2.991 3.552 1.00 94.06 97 THR A O 1
ATOM 798 N N . LEU A 1 98 ? 15.452 1.646 1.896 1.00 93.81 98 LEU A N 1
ATOM 799 C CA . LEU A 1 98 ? 14.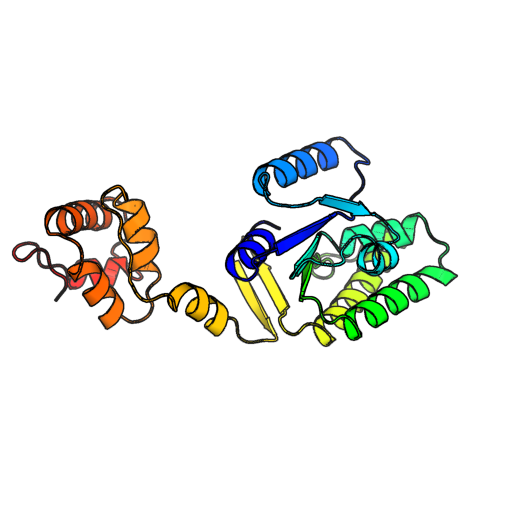435 0.959 2.700 1.00 93.81 98 LEU A CA 1
ATOM 800 C C . LEU A 1 98 ? 15.047 0.131 3.837 1.00 93.81 98 LEU A C 1
ATOM 802 O O . LEU A 1 98 ? 14.489 0.110 4.927 1.00 93.81 98 LEU A O 1
ATOM 806 N N . SER A 1 99 ? 16.200 -0.507 3.616 1.00 89.56 99 SER A N 1
ATOM 807 C CA . SER A 1 99 ? 16.873 -1.319 4.641 1.00 89.56 99 SER A CA 1
ATOM 808 C C . SER A 1 99 ? 17.468 -0.509 5.799 1.00 89.56 99 SER A C 1
ATOM 810 O O . SER A 1 99 ? 17.641 -1.038 6.894 1.00 89.56 99 SER A O 1
ATOM 812 N N . CYS A 1 100 ? 17.771 0.770 5.570 1.00 79.75 100 CYS A N 1
ATOM 813 C CA . CYS A 1 100 ? 18.458 1.632 6.533 1.00 79.75 100 CYS A CA 1
ATOM 814 C C . CYS A 1 100 ? 17.536 2.662 7.201 1.00 79.75 100 CYS A C 1
ATOM 816 O O . CYS A 1 100 ? 17.982 3.414 8.071 1.00 79.75 100 CYS A O 1
ATOM 818 N N . LYS A 1 101 ? 16.271 2.760 6.780 1.00 77.12 101 LYS A N 1
ATOM 819 C CA . LYS A 1 101 ? 15.355 3.790 7.276 1.00 77.12 101 LYS A CA 1
ATOM 820 C C . LYS A 1 101 ? 14.718 3.372 8.600 1.00 77.12 101 LYS A C 1
ATOM 822 O O . LYS A 1 101 ? 14.117 2.313 8.689 1.00 77.12 101 LYS A O 1
ATOM 827 N N . GLY A 1 102 ? 14.762 4.253 9.600 1.00 80.69 102 GLY A N 1
ATOM 828 C CA . GLY A 1 102 ? 14.051 4.075 10.878 1.00 80.69 102 GLY A CA 1
ATOM 829 C C . GLY A 1 102 ? 12.580 4.520 10.865 1.00 80.69 102 GLY A C 1
ATOM 830 O O . GLY A 1 102 ? 11.969 4.629 11.920 1.00 80.69 102 GLY A O 1
ATOM 831 N N . GLN A 1 103 ? 12.033 4.844 9.692 1.00 89.25 103 GLN A N 1
ATOM 832 C CA . GLN A 1 103 ? 10.659 5.317 9.502 1.00 89.25 103 GLN A CA 1
ATOM 833 C C . GLN A 1 103 ? 9.785 4.178 8.974 1.00 89.25 103 GLN A C 1
ATOM 835 O O . GLN A 1 103 ? 10.260 3.373 8.174 1.00 89.25 103 GLN A O 1
ATOM 840 N N . ASN A 1 104 ? 8.503 4.147 9.341 1.00 94.38 104 ASN A N 1
ATOM 841 C CA . ASN A 1 104 ? 7.582 3.144 8.815 1.00 94.38 104 ASN A CA 1
ATOM 842 C C . ASN A 1 104 ? 7.294 3.411 7.335 1.00 94.38 104 ASN A C 1
ATOM 844 O O . ASN A 1 104 ? 6.880 4.508 6.956 1.00 94.38 104 ASN A O 1
ATOM 848 N N . ILE A 1 105 ? 7.492 2.407 6.483 1.00 96.19 105 ILE A N 1
ATOM 849 C CA . ILE A 1 105 ? 7.205 2.514 5.053 1.00 96.19 105 ILE A CA 1
ATOM 850 C C . ILE A 1 105 ? 6.128 1.503 4.681 1.00 96.19 105 ILE A C 1
ATOM 852 O O . ILE A 1 105 ? 6.287 0.300 4.870 1.00 96.19 105 ILE A O 1
ATOM 856 N N . ILE A 1 106 ? 5.040 2.004 4.106 1.00 96.25 106 ILE A N 1
ATOM 857 C CA . ILE A 1 106 ? 3.967 1.196 3.537 1.00 96.25 106 ILE A CA 1
ATOM 858 C C . ILE A 1 106 ? 4.096 1.300 2.022 1.00 96.25 106 ILE A C 1
ATOM 860 O O . ILE A 1 106 ? 4.109 2.397 1.469 1.00 96.25 106 ILE A O 1
ATOM 864 N N . ILE A 1 107 ? 4.197 0.166 1.334 1.00 97.12 107 ILE A N 1
ATOM 865 C CA . ILE A 1 107 ? 4.371 0.133 -0.121 1.00 97.12 107 ILE A CA 1
ATOM 866 C C . ILE A 1 107 ? 3.184 -0.585 -0.743 1.00 97.12 107 ILE A C 1
ATOM 868 O O . ILE A 1 107 ? 2.908 -1.740 -0.422 1.00 97.12 107 ILE A O 1
ATOM 872 N N . VAL A 1 108 ? 2.500 0.088 -1.664 1.00 96.31 108 VAL A N 1
ATOM 873 C CA . VAL A 1 108 ? 1.525 -0.547 -2.550 1.00 96.31 108 VAL A CA 1
ATOM 874 C C . VAL A 1 108 ? 2.261 -0.999 -3.803 1.00 96.31 108 VAL A C 1
ATOM 876 O O . VAL A 1 108 ? 2.979 -0.223 -4.430 1.00 96.31 108 VAL A O 1
ATOM 879 N N . ALA A 1 109 ? 2.076 -2.257 -4.178 1.00 95.56 109 ALA A N 1
ATOM 880 C CA . ALA A 1 109 ? 2.561 -2.824 -5.428 1.00 95.56 109 ALA A CA 1
ATOM 881 C C . ALA A 1 109 ? 1.460 -3.683 -6.054 1.00 95.56 109 ALA A C 1
ATOM 883 O O . ALA A 1 109 ? 0.559 -4.161 -5.359 1.00 95.56 109 ALA A O 1
ATOM 884 N N . ASN A 1 110 ? 1.528 -3.877 -7.367 1.00 94.25 110 ASN A N 1
ATOM 885 C CA . ASN A 1 110 ? 0.626 -4.768 -8.083 1.00 94.25 110 ASN A CA 1
ATOM 886 C C . ASN A 1 110 ? 1.315 -6.106 -8.373 1.00 94.25 110 ASN A C 1
ATOM 888 O O . ASN A 1 110 ? 2.487 -6.146 -8.750 1.00 94.25 110 ASN A O 1
ATOM 892 N N . GLU A 1 111 ? 0.564 -7.197 -8.232 1.00 94.94 111 GLU A N 1
ATOM 893 C CA . GLU A 1 111 ? 0.959 -8.498 -8.765 1.00 94.94 111 GLU A CA 1
ATOM 894 C C . GLU A 1 111 ? 0.536 -8.573 -10.236 1.00 94.94 111 GLU A C 1
ATOM 896 O O . GLU A 1 111 ? -0.645 -8.427 -10.552 1.00 94.94 111 GLU A O 1
ATOM 901 N N . VAL A 1 112 ? 1.506 -8.751 -11.132 1.00 94.81 112 VAL A N 1
ATOM 902 C CA . VAL A 1 112 ? 1.317 -8.719 -12.596 1.00 94.81 112 VAL A CA 1
ATOM 903 C C . VAL A 1 112 ? 1.725 -10.034 -13.271 1.00 94.81 112 VAL A C 1
ATOM 905 O O . VAL A 1 112 ? 1.551 -10.196 -14.477 1.00 94.81 112 VAL A O 1
ATOM 908 N N . GLY A 1 113 ? 2.260 -10.990 -12.505 1.00 93.31 113 GLY A N 1
ATOM 909 C CA . GLY A 1 113 ? 2.749 -12.283 -12.976 1.00 93.31 113 GLY A CA 1
ATOM 910 C C . GLY A 1 113 ? 1.704 -13.400 -13.010 1.00 93.31 113 GLY A C 1
ATOM 911 O O . GLY A 1 113 ? 2.011 -14.489 -13.484 1.00 93.31 113 GLY A O 1
ATOM 912 N N . THR A 1 114 ? 0.477 -13.158 -12.542 1.00 92.31 114 THR A N 1
ATOM 913 C CA . THR A 1 114 ? -0.605 -14.164 -12.479 1.00 92.31 114 THR A CA 1
ATOM 914 C C . THR A 1 114 ? -1.434 -14.274 -13.764 1.00 92.31 114 THR A C 1
ATOM 916 O O . THR A 1 114 ? -2.356 -15.086 -13.835 1.00 92.31 114 THR A O 1
ATOM 919 N N . GLY A 1 115 ? -1.123 -13.461 -14.776 1.00 90.62 115 GLY A N 1
ATOM 920 C CA . GLY A 1 115 ? -1.775 -13.465 -16.086 1.00 90.62 115 GLY A CA 1
ATOM 921 C C . GLY A 1 115 ? -0.991 -14.208 -17.174 1.00 90.62 115 GLY A C 1
ATOM 922 O O . GLY A 1 115 ? -0.013 -14.910 -16.921 1.00 90.62 115 GLY A O 1
ATOM 923 N N . ILE A 1 116 ? -1.422 -14.020 -18.422 1.00 93.25 116 ILE A N 1
ATOM 924 C CA . ILE A 1 116 ? -0.739 -14.554 -19.610 1.00 93.25 116 ILE A CA 1
ATOM 925 C C . ILE A 1 116 ? 0.591 -13.809 -19.826 1.00 93.25 116 ILE A C 1
ATOM 927 O O . ILE A 1 116 ? 0.744 -12.645 -19.454 1.00 93.25 116 ILE A O 1
ATOM 931 N N . VAL A 1 117 ? 1.568 -14.482 -20.438 1.00 93.50 117 VAL A N 1
ATOM 932 C CA . VAL A 1 117 ? 2.826 -13.860 -20.875 1.00 93.50 117 VAL A CA 1
ATOM 933 C C . VAL A 1 117 ? 2.533 -12.749 -21.896 1.00 93.50 117 VAL A C 1
ATOM 935 O O . VAL A 1 117 ? 1.893 -13.032 -22.909 1.00 93.50 117 VAL A O 1
ATOM 938 N N . PRO A 1 118 ? 3.019 -11.510 -21.689 1.00 93.38 118 PRO A N 1
ATOM 939 C CA . PRO A 1 118 ? 2.829 -10.435 -22.659 1.00 93.38 118 PRO A CA 1
ATOM 940 C C . PRO A 1 118 ? 3.430 -10.759 -24.033 1.00 93.38 118 PRO A C 1
ATOM 942 O O . PRO A 1 118 ? 4.533 -11.306 -24.135 1.00 93.38 118 PRO A O 1
ATOM 945 N N . GLU A 1 119 ? 2.730 -10.363 -25.097 1.00 94.75 119 GLU A N 1
ATOM 946 C CA . GLU A 1 119 ? 3.178 -10.539 -26.487 1.00 94.75 119 GLU A CA 1
ATOM 947 C C . GLU A 1 119 ? 4.409 -9.676 -26.811 1.00 94.75 119 GLU A C 1
ATOM 949 O O . GLU A 1 119 ? 5.332 -10.114 -27.504 1.00 94.75 119 GLU A O 1
ATOM 954 N N . TYR A 1 120 ? 4.480 -8.476 -26.232 1.00 93.19 120 TYR A N 1
ATOM 955 C CA . TYR A 1 120 ? 5.548 -7.513 -26.490 1.00 93.19 120 TYR A CA 1
ATOM 956 C C . TYR A 1 120 ? 6.753 -7.706 -25.549 1.00 93.19 120 TYR A C 1
ATOM 958 O O . TYR A 1 120 ? 6.551 -7.928 -24.350 1.00 93.19 120 TYR A O 1
ATOM 966 N N . PRO A 1 121 ? 8.003 -7.573 -26.047 1.00 93.06 121 PRO A N 1
ATOM 967 C CA . PRO A 1 121 ? 9.218 -7.718 -25.237 1.00 93.06 121 PRO A CA 1
ATOM 968 C C . PRO A 1 121 ? 9.237 -6.846 -23.978 1.00 93.06 121 PRO A C 1
ATOM 970 O O . PRO A 1 121 ? 9.447 -7.374 -22.890 1.00 93.06 121 PRO A O 1
ATOM 973 N N . LEU A 1 122 ? 8.909 -5.557 -24.112 1.00 91.38 122 LEU A N 1
ATOM 974 C CA . LEU A 1 122 ? 8.882 -4.607 -22.995 1.00 91.38 122 LEU A CA 1
ATOM 975 C C . LEU A 1 122 ? 7.902 -5.032 -21.890 1.00 91.38 122 LEU A C 1
ATOM 977 O O . LEU A 1 122 ? 8.183 -4.884 -20.705 1.00 91.38 122 LEU A O 1
ATOM 981 N N . GLY A 1 123 ? 6.759 -5.614 -22.266 1.00 93.19 123 GLY A N 1
ATOM 982 C CA . GLY A 1 123 ? 5.786 -6.122 -21.300 1.00 93.19 123 GLY A CA 1
ATOM 983 C C . GLY A 1 123 ? 6.321 -7.314 -20.504 1.00 93.19 123 GLY A C 1
ATOM 984 O O . GLY A 1 123 ? 6.081 -7.401 -19.300 1.00 93.19 123 GLY A O 1
ATOM 985 N N . ARG A 1 124 ? 7.065 -8.223 -21.153 1.00 94.88 124 ARG A N 1
ATOM 986 C CA . ARG A 1 124 ? 7.715 -9.356 -20.470 1.00 94.88 124 ARG A CA 1
ATOM 987 C C . ARG A 1 124 ? 8.800 -8.877 -19.515 1.00 94.88 124 ARG A C 1
ATOM 989 O O . ARG A 1 124 ? 8.815 -9.309 -18.370 1.00 94.88 124 ARG A O 1
ATOM 996 N N . GLU A 1 125 ? 9.639 -7.952 -19.968 1.00 93.81 125 GLU A N 1
ATOM 997 C CA . GLU A 1 125 ? 10.690 -7.351 -19.148 1.00 93.81 125 GLU A CA 1
ATOM 998 C C . GLU A 1 125 ? 10.116 -6.642 -17.917 1.00 93.81 125 GLU A C 1
ATOM 1000 O O . GLU A 1 125 ? 10.526 -6.938 -16.795 1.00 93.81 125 GLU A O 1
ATOM 1005 N N . PHE A 1 126 ? 9.106 -5.782 -18.097 1.00 94.69 126 PHE A N 1
ATOM 1006 C CA . PHE A 1 126 ? 8.416 -5.130 -16.984 1.00 94.69 126 PHE A CA 1
ATOM 1007 C C . PHE A 1 126 ? 7.857 -6.149 -15.988 1.00 94.69 126 PHE A C 1
ATOM 1009 O O . PHE A 1 126 ? 8.070 -6.014 -14.784 1.00 94.69 126 PHE A O 1
ATOM 1016 N N . ARG A 1 127 ? 7.159 -7.181 -16.480 1.00 95.94 127 ARG A N 1
ATOM 1017 C CA . ARG A 1 127 ? 6.565 -8.224 -15.636 1.00 95.94 127 ARG A CA 1
ATOM 1018 C C . ARG A 1 127 ? 7.627 -8.950 -14.811 1.00 95.94 127 ARG A C 1
ATOM 1020 O O . ARG A 1 127 ? 7.441 -9.136 -13.609 1.00 95.94 127 ARG A O 1
ATOM 1027 N N . ASP A 1 128 ? 8.722 -9.353 -15.445 1.00 94.94 128 ASP A N 1
ATOM 1028 C CA . ASP A 1 128 ? 9.778 -10.122 -14.793 1.00 94.94 128 ASP A CA 1
ATOM 1029 C C . ASP A 1 128 ? 10.537 -9.248 -13.771 1.00 94.94 128 ASP A C 1
ATOM 1031 O O . ASP A 1 128 ? 10.753 -9.674 -12.632 1.00 94.94 128 ASP A O 1
ATOM 1035 N N . LEU A 1 129 ? 10.844 -7.988 -14.110 1.00 95.12 129 LEU A N 1
ATOM 1036 C CA . LEU A 1 129 ? 11.452 -7.024 -13.185 1.00 95.12 129 LEU A CA 1
ATOM 1037 C C . LEU A 1 129 ? 10.534 -6.690 -12.003 1.00 95.12 129 LEU A C 1
ATOM 1039 O O . LEU A 1 129 ? 11.006 -6.642 -10.867 1.00 95.12 129 LEU A O 1
ATOM 1043 N N . ALA A 1 130 ? 9.233 -6.501 -12.240 1.00 96.00 130 ALA A N 1
ATOM 1044 C CA . ALA A 1 130 ? 8.254 -6.251 -11.183 1.00 96.00 130 ALA A CA 1
ATOM 1045 C C . ALA A 1 130 ? 8.173 -7.437 -10.214 1.00 96.00 130 ALA A C 1
ATOM 1047 O O . ALA A 1 130 ? 8.188 -7.241 -8.999 1.00 96.00 130 ALA A O 1
ATOM 1048 N N . GLY A 1 131 ? 8.161 -8.667 -10.735 1.00 96.56 131 GLY A N 1
ATOM 1049 C CA . GLY A 1 131 ? 8.177 -9.880 -9.919 1.00 96.56 131 GLY A CA 1
ATOM 1050 C C . GLY A 1 131 ? 9.439 -9.997 -9.060 1.00 96.56 131 GLY A C 1
ATOM 1051 O O . GLY A 1 131 ? 9.352 -10.278 -7.862 1.00 96.56 131 GLY A O 1
ATOM 1052 N N . VAL A 1 132 ? 10.618 -9.737 -9.636 1.00 96.25 132 VAL A N 1
ATOM 1053 C CA . VAL A 1 132 ? 11.890 -9.740 -8.892 1.00 96.25 132 VAL A CA 1
ATOM 1054 C C . VAL A 1 132 ? 11.908 -8.648 -7.822 1.00 96.25 132 VAL A C 1
ATOM 1056 O O . VAL A 1 132 ? 12.295 -8.913 -6.681 1.00 96.25 132 VAL A O 1
ATOM 1059 N N . LEU A 1 133 ? 11.461 -7.436 -8.151 1.00 96.69 133 LEU A N 1
ATOM 1060 C CA . LEU A 1 133 ? 11.406 -6.325 -7.207 1.00 96.69 133 LEU A CA 1
ATOM 1061 C C . LEU A 1 133 ? 10.433 -6.614 -6.054 1.00 96.69 133 LEU A C 1
ATOM 1063 O O . LEU A 1 133 ? 10.814 -6.451 -4.895 1.00 96.69 133 LEU A O 1
ATOM 1067 N N . ASN A 1 134 ? 9.232 -7.126 -6.344 1.00 97.38 134 ASN A N 1
ATOM 1068 C CA . ASN A 1 134 ? 8.257 -7.534 -5.327 1.00 97.38 134 ASN A CA 1
ATOM 1069 C C . ASN A 1 134 ? 8.852 -8.577 -4.371 1.00 97.38 134 ASN A C 1
ATOM 1071 O O . ASN A 1 134 ? 8.699 -8.451 -3.157 1.00 97.38 134 ASN A O 1
ATOM 1075 N N . GLN A 1 135 ? 9.596 -9.565 -4.882 1.00 97.56 135 GLN A N 1
ATOM 1076 C CA . GLN A 1 135 ? 10.286 -10.547 -4.038 1.00 97.56 135 GLN A CA 1
ATOM 1077 C C . GLN A 1 135 ? 11.350 -9.907 -3.139 1.00 97.56 135 GLN A C 1
ATOM 1079 O O . GLN A 1 135 ? 11.457 -10.266 -1.965 1.00 97.56 135 GLN A O 1
ATOM 1084 N N . LYS A 1 136 ? 12.153 -8.973 -3.666 1.00 97.38 136 LYS A N 1
ATOM 1085 C CA . LYS A 1 136 ? 13.177 -8.270 -2.877 1.00 97.38 136 LYS A CA 1
ATOM 1086 C C . LYS A 1 136 ? 12.537 -7.409 -1.780 1.00 97.38 136 LYS A C 1
ATOM 1088 O O . LYS A 1 136 ? 12.970 -7.481 -0.633 1.00 97.38 136 LYS A O 1
ATOM 1093 N N . ILE A 1 137 ? 11.467 -6.680 -2.094 1.00 97.19 137 ILE A N 1
ATOM 1094 C CA . ILE A 1 137 ? 10.713 -5.876 -1.121 1.00 97.19 137 ILE A CA 1
ATOM 1095 C C . ILE A 1 137 ? 10.047 -6.761 -0.065 1.00 97.19 137 ILE A C 1
ATOM 1097 O O . ILE A 1 137 ? 10.182 -6.489 1.122 1.00 97.19 137 ILE A O 1
ATOM 1101 N N . ALA A 1 138 ? 9.402 -7.861 -0.458 1.00 96.56 138 ALA A N 1
ATOM 1102 C CA . ALA A 1 138 ? 8.772 -8.796 0.476 1.00 96.56 138 ALA A CA 1
ATOM 1103 C C . ALA A 1 138 ? 9.778 -9.431 1.458 1.00 96.56 138 ALA A C 1
ATOM 1105 O O . ALA A 1 138 ? 9.448 -9.706 2.616 1.00 96.56 138 ALA A O 1
ATOM 1106 N N . LYS A 1 139 ? 11.027 -9.650 1.024 1.00 96.00 139 LYS A N 1
ATOM 1107 C CA . LYS A 1 139 ? 12.107 -10.108 1.911 1.00 96.00 139 LYS A CA 1
ATOM 1108 C C . LYS A 1 139 ? 12.445 -9.067 2.979 1.00 96.00 139 LYS A C 1
ATOM 1110 O O . LYS A 1 139 ? 12.592 -9.460 4.133 1.00 96.00 139 LYS A O 1
ATOM 1115 N N . LEU A 1 140 ? 12.506 -7.784 2.614 1.00 94.94 140 LEU A N 1
ATOM 1116 C CA . LEU A 1 140 ? 12.781 -6.679 3.541 1.00 94.94 140 LEU A CA 1
ATOM 1117 C C . LEU A 1 140 ? 11.595 -6.352 4.460 1.00 94.94 140 LEU A C 1
ATOM 1119 O O . LEU A 1 140 ? 11.803 -6.030 5.619 1.00 94.94 140 LEU A O 1
ATOM 1123 N N . ALA A 1 141 ? 10.363 -6.443 3.958 1.00 95.25 141 ALA A N 1
ATOM 1124 C CA . ALA A 1 141 ? 9.172 -5.986 4.669 1.00 95.25 141 ALA A CA 1
ATOM 1125 C C . ALA A 1 141 ? 8.844 -6.842 5.899 1.00 95.25 141 ALA A C 1
ATOM 1127 O O . ALA A 1 141 ? 8.831 -8.067 5.806 1.00 95.25 141 ALA A O 1
ATOM 1128 N N . ASP A 1 142 ? 8.474 -6.231 7.022 1.00 93.06 142 ASP A N 1
ATOM 1129 C CA . ASP A 1 142 ? 8.017 -6.970 8.210 1.00 93.06 142 ASP A CA 1
ATOM 1130 C C . ASP A 1 142 ? 6.675 -7.677 7.975 1.00 93.06 142 ASP A C 1
ATOM 1132 O O . ASP A 1 142 ? 6.447 -8.795 8.444 1.00 93.06 142 ASP A O 1
ATOM 1136 N N . LYS A 1 143 ? 5.792 -7.028 7.205 1.00 93.38 143 LYS A N 1
ATOM 1137 C CA . LYS A 1 143 ? 4.451 -7.509 6.861 1.00 93.38 143 LYS A CA 1
ATOM 1138 C C . LYS A 1 143 ? 4.272 -7.522 5.345 1.00 93.38 143 LYS A C 1
ATOM 1140 O O . LYS A 1 143 ? 4.619 -6.559 4.666 1.00 93.38 143 LYS A O 1
ATOM 1145 N N . VAL A 1 144 ? 3.684 -8.594 4.817 1.00 96.50 144 VAL A N 1
ATOM 1146 C CA . VAL A 1 144 ? 3.296 -8.699 3.402 1.00 96.50 144 VAL A CA 1
ATOM 1147 C C . VAL A 1 144 ? 1.847 -9.141 3.333 1.00 96.50 144 VAL A C 1
ATOM 1149 O O . VAL A 1 144 ? 1.477 -10.171 3.899 1.00 96.50 144 VAL A O 1
ATOM 1152 N N . ILE A 1 145 ? 1.030 -8.351 2.641 1.00 94.69 145 ILE A N 1
ATOM 1153 C CA . ILE A 1 145 ? -0.413 -8.556 2.537 1.00 94.69 145 ILE A CA 1
ATOM 1154 C C . ILE A 1 145 ? -0.784 -8.584 1.064 1.00 94.69 145 ILE A C 1
ATOM 1156 O O . ILE A 1 145 ? -0.493 -7.649 0.320 1.00 94.69 145 ILE A O 1
ATOM 1160 N N . PHE A 1 146 ? -1.453 -9.654 0.659 1.00 94.88 146 PHE A N 1
ATOM 1161 C CA . PHE A 1 146 ? -2.037 -9.776 -0.662 1.00 94.88 146 PHE A CA 1
ATOM 1162 C C . PHE A 1 146 ? -3.518 -9.421 -0.603 1.00 94.88 146 PHE A C 1
ATOM 1164 O O . PHE A 1 146 ? -4.258 -9.959 0.215 1.00 94.88 146 PHE A O 1
ATOM 1171 N N . MET A 1 147 ? -3.952 -8.489 -1.448 1.00 91.50 147 MET A N 1
ATOM 1172 C CA . MET A 1 147 ? -5.333 -8.012 -1.461 1.00 91.50 147 MET A CA 1
ATOM 1173 C C . MET A 1 147 ? -6.099 -8.665 -2.610 1.00 91.50 147 MET A C 1
ATOM 1175 O O . MET A 1 147 ? -5.765 -8.438 -3.771 1.00 91.50 147 MET A O 1
ATOM 1179 N N . ILE A 1 148 ? -7.167 -9.405 -2.304 1.00 90.25 148 ILE A N 1
ATOM 1180 C CA . ILE A 1 148 ? -8.074 -9.985 -3.309 1.00 90.25 148 ILE A CA 1
ATOM 1181 C C . ILE A 1 148 ? -9.490 -9.507 -3.019 1.00 90.25 148 ILE A C 1
ATOM 1183 O O . ILE A 1 148 ? -9.993 -9.722 -1.924 1.00 90.25 148 ILE A O 1
ATOM 1187 N N . ALA A 1 149 ? -10.142 -8.847 -3.980 1.00 86.75 149 ALA A N 1
ATOM 1188 C CA . ALA A 1 149 ? -11.509 -8.329 -3.816 1.00 86.75 149 ALA A CA 1
ATOM 1189 C C . ALA A 1 149 ? -11.706 -7.465 -2.543 1.00 86.75 149 ALA A C 1
ATOM 1191 O O . ALA A 1 149 ? -12.761 -7.479 -1.920 1.00 86.75 149 ALA A O 1
ATOM 1192 N N . GLY A 1 150 ? -10.667 -6.726 -2.134 1.00 80.12 150 GLY A N 1
ATOM 1193 C CA . GLY A 1 150 ? -10.677 -5.921 -0.905 1.00 80.12 150 GLY A CA 1
ATOM 1194 C C . GLY A 1 150 ? -10.400 -6.703 0.385 1.00 80.12 150 GLY A C 1
ATOM 1195 O O . GLY A 1 150 ? -10.299 -6.091 1.446 1.00 80.12 150 GLY A O 1
ATOM 1196 N N . LEU A 1 151 ? -10.210 -8.020 0.303 1.00 82.38 151 LEU A N 1
ATOM 1197 C CA . LEU A 1 151 ? -9.902 -8.891 1.432 1.00 82.38 151 LEU A CA 1
ATOM 1198 C C . LEU A 1 151 ? -8.380 -9.025 1.609 1.00 82.38 151 LEU A C 1
ATOM 1200 O O . LEU A 1 151 ? -7.693 -9.396 0.652 1.00 82.38 151 LEU A O 1
ATOM 1204 N N . PRO A 1 152 ? -7.838 -8.728 2.805 1.00 87.50 152 PRO A N 1
ATOM 1205 C CA . PRO A 1 152 ? -6.420 -8.894 3.090 1.00 87.50 152 PRO A CA 1
ATOM 1206 C C . PRO A 1 152 ? -6.080 -10.357 3.393 1.00 87.50 152 PRO A C 1
ATOM 1208 O O . PRO A 1 152 ? -6.655 -10.973 4.289 1.00 87.50 152 PRO A O 1
ATOM 1211 N N . MET A 1 153 ? -5.087 -10.892 2.690 1.00 90.25 153 MET A N 1
ATOM 1212 C CA . MET A 1 153 ? -4.463 -12.186 2.956 1.00 90.25 153 MET A CA 1
ATOM 1213 C C . MET A 1 153 ? -3.037 -11.962 3.455 1.00 90.25 153 MET A C 1
ATOM 1215 O O . MET A 1 153 ? -2.201 -11.421 2.732 1.00 90.25 153 MET A O 1
ATOM 1219 N N . CYS A 1 154 ? -2.738 -12.369 4.689 1.00 90.12 154 CYS A N 1
ATOM 1220 C CA . CYS A 1 154 ? -1.376 -12.281 5.211 1.00 90.12 154 CYS A CA 1
ATOM 1221 C C . CYS A 1 154 ? -0.478 -13.313 4.524 1.00 90.12 154 CYS A C 1
ATOM 1223 O O . CYS A 1 154 ? -0.760 -14.507 4.595 1.00 90.12 154 CYS A O 1
ATOM 1225 N N . LEU A 1 155 ? 0.606 -12.859 3.898 1.00 93.19 155 LEU A N 1
ATOM 1226 C CA . LEU A 1 155 ? 1.656 -13.727 3.360 1.00 93.19 155 LEU A CA 1
ATOM 1227 C C . LEU A 1 155 ? 2.899 -13.763 4.261 1.00 93.19 155 LEU A C 1
ATOM 1229 O O . LEU A 1 155 ? 3.627 -14.753 4.263 1.00 93.19 155 LEU A O 1
ATOM 1233 N N . LYS A 1 156 ? 3.157 -12.686 5.014 1.00 93.19 156 LYS A N 1
ATOM 1234 C CA . LYS A 1 156 ? 4.270 -12.556 5.967 1.00 93.19 156 LYS A CA 1
ATOM 1235 C C . LYS A 1 156 ? 3.868 -11.638 7.120 1.00 93.19 156 LYS A C 1
ATOM 1237 O O . LYS A 1 156 ? 3.210 -10.623 6.887 1.00 93.19 156 LYS A O 1
ATOM 1242 N N . GLY A 1 157 ? 4.337 -11.963 8.323 1.00 86.81 157 GLY A N 1
ATOM 1243 C CA . GLY A 1 157 ? 3.991 -11.262 9.560 1.00 86.81 157 GLY A CA 1
ATOM 1244 C C . GLY A 1 157 ? 2.709 -11.814 10.185 1.00 86.81 157 GLY A C 1
ATOM 1245 O O . GLY A 1 157 ? 2.129 -12.770 9.678 1.00 86.81 157 GLY A O 1
ATOM 1246 N N . ASP A 1 158 ? 2.274 -11.234 11.301 1.00 72.50 158 ASP A N 1
ATOM 1247 C CA . ASP A 1 158 ? 1.027 -11.622 11.968 1.00 72.50 158 ASP A CA 1
ATOM 1248 C C . ASP A 1 158 ? -0.032 -10.516 11.818 1.00 72.50 158 ASP A C 1
ATOM 1250 O O . ASP A 1 158 ? 0.093 -9.434 12.395 1.00 72.50 158 ASP A O 1
ATOM 1254 N N . LEU A 1 159 ? -1.086 -10.785 11.035 1.00 59.81 159 LEU A N 1
ATOM 1255 C CA . LEU A 1 159 ? -2.264 -9.910 10.916 1.00 59.81 159 LEU A CA 1
ATOM 1256 C C . LEU A 1 159 ? -3.223 -10.034 12.112 1.00 59.81 159 LEU A C 1
ATOM 1258 O O . LEU A 1 159 ? -4.089 -9.175 12.282 1.00 59.81 159 LEU A O 1
ATOM 1262 N N . ASN A 1 160 ? -3.110 -11.068 12.950 1.00 48.72 160 ASN A N 1
ATOM 1263 C CA . ASN A 1 160 ? -3.984 -11.208 14.116 1.00 48.72 160 ASN A CA 1
ATOM 1264 C C . ASN A 1 160 ? -3.697 -10.130 15.166 1.00 48.72 160 ASN A C 1
ATOM 1266 O O . ASN A 1 160 ? -4.607 -9.752 15.902 1.00 48.72 160 ASN A O 1
ATOM 1270 N N . ASN A 1 161 ? -2.485 -9.564 15.173 1.00 45.25 161 ASN A N 1
ATOM 1271 C CA . ASN A 1 161 ? -2.178 -8.360 15.941 1.00 45.25 161 ASN A CA 1
ATOM 1272 C C . ASN A 1 161 ? -2.807 -7.088 15.353 1.00 45.25 161 ASN A C 1
ATOM 1274 O O . ASN A 1 161 ? -3.173 -6.233 16.138 1.00 45.25 161 ASN A O 1
ATOM 1278 N N . LEU A 1 162 ? -3.073 -6.994 14.042 1.00 41.41 162 LEU A N 1
ATOM 1279 C CA . LEU A 1 162 ? -3.849 -5.877 13.469 1.00 41.41 162 LEU A CA 1
ATOM 1280 C C . LEU A 1 162 ? -5.322 -5.926 13.894 1.00 41.41 162 LEU A C 1
ATOM 1282 O O . LEU A 1 162 ? -5.908 -4.917 14.266 1.00 41.41 162 LEU A O 1
ATOM 1286 N N . LYS A 1 163 ? -5.934 -7.120 13.861 1.00 37.72 163 LYS A N 1
ATOM 1287 C CA . LYS A 1 163 ? -7.291 -7.305 14.398 1.00 37.72 163 LYS A CA 1
ATOM 1288 C C . LYS A 1 163 ? -7.321 -7.065 15.908 1.00 37.72 163 LYS A C 1
ATOM 1290 O O . LYS A 1 163 ? -8.327 -6.581 16.404 1.00 37.72 163 LYS A O 1
ATOM 1295 N N . LYS A 1 164 ? -6.251 -7.406 16.638 1.00 36.66 164 LYS A N 1
ATOM 1296 C CA . LYS A 1 164 ? -6.135 -7.154 18.081 1.00 36.66 164 LYS A CA 1
ATOM 1297 C C . LYS A 1 164 ? -5.826 -5.704 18.432 1.00 36.66 164 LYS A C 1
ATOM 1299 O O . LYS A 1 164 ? -6.318 -5.300 19.465 1.00 36.66 164 LYS A O 1
ATOM 1304 N N . GLU A 1 165 ? -5.070 -4.947 17.639 1.00 34.12 165 GLU A N 1
ATOM 1305 C CA . GLU A 1 165 ? -4.772 -3.521 17.867 1.00 34.12 165 GLU A CA 1
ATOM 1306 C C . GLU A 1 165 ? -6.018 -2.662 17.627 1.00 34.12 165 GLU A C 1
ATOM 1308 O O . GLU A 1 165 ? -6.345 -1.844 18.476 1.00 34.12 165 GLU A O 1
ATOM 1313 N N . ILE A 1 166 ? -6.829 -2.989 16.611 1.00 39.88 166 ILE A N 1
ATOM 1314 C CA . ILE A 1 166 ? -8.184 -2.423 16.444 1.00 39.88 166 ILE A CA 1
ATOM 1315 C C . ILE A 1 166 ? -9.139 -2.870 17.577 1.00 39.88 166 ILE A C 1
ATOM 1317 O O . ILE A 1 166 ? -10.108 -2.187 17.885 1.00 39.88 166 ILE A O 1
ATOM 1321 N N . ARG A 1 167 ? -8.878 -4.014 18.230 1.00 39.38 167 ARG A N 1
ATOM 1322 C CA . ARG A 1 167 ? -9.672 -4.544 19.361 1.00 39.38 167 ARG A CA 1
ATOM 1323 C C . ARG A 1 167 ? -9.089 -4.214 20.751 1.00 39.38 167 ARG A C 1
ATOM 1325 O O . ARG A 1 167 ? -9.666 -4.662 21.740 1.00 39.38 167 ARG A O 1
ATOM 1332 N N . LYS A 1 168 ? -7.947 -3.514 20.862 1.00 32.81 168 LYS A N 1
ATOM 1333 C CA . LYS A 1 168 ? -7.208 -3.324 22.134 1.00 32.81 168 LYS A CA 1
ATOM 1334 C C . LYS A 1 168 ? -7.398 -1.966 22.801 1.00 32.81 168 LYS A C 1
ATOM 1336 O O . LYS A 1 168 ? -6.814 -1.762 23.861 1.00 32.81 168 LYS A O 1
ATOM 1341 N N . GLU A 1 169 ? -8.270 -1.114 22.281 1.00 38.78 169 GLU A N 1
ATOM 1342 C CA . GLU A 1 169 ? -8.947 -0.110 23.105 1.00 38.78 169 GLU A CA 1
ATOM 1343 C C . GLU A 1 169 ? -10.304 -0.688 23.503 1.00 38.78 169 GLU A C 1
ATOM 1345 O O . GLU A 1 169 ? -11.333 -0.501 22.867 1.00 38.78 169 GLU A O 1
ATOM 1350 N N . GLY A 1 170 ? -10.240 -1.559 24.511 1.00 40.34 170 GLY A N 1
ATOM 1351 C CA . GLY A 1 170 ? -11.362 -2.313 25.042 1.00 40.34 170 GLY A CA 1
ATOM 1352 C C . GLY A 1 170 ? -12.258 -1.478 25.945 1.00 40.34 170 GLY A C 1
ATOM 1353 O O . GLY A 1 170 ? -12.324 -1.751 27.138 1.00 40.34 170 GLY A O 1
ATOM 1354 N N . GLU A 1 171 ? -13.007 -0.561 25.349 1.00 45.59 171 GLU A N 1
ATOM 1355 C CA . GLU A 1 171 ? -14.432 -0.425 25.634 1.00 45.59 171 GLU A CA 1
ATOM 1356 C C . GLU A 1 171 ? -15.137 -0.516 24.276 1.00 45.59 171 GLU A C 1
ATOM 1358 O O . GLU A 1 171 ? -14.775 0.178 23.331 1.00 45.59 171 GLU A O 1
ATOM 1363 N N . LEU A 1 172 ? -16.092 -1.439 24.123 1.00 58.50 172 LEU A N 1
ATOM 1364 C CA . LEU A 1 172 ? -17.001 -1.408 22.976 1.00 58.50 172 LEU A CA 1
ATOM 1365 C C . LEU A 1 172 ? -17.837 -0.127 23.125 1.00 58.50 172 LEU A C 1
ATOM 1367 O O . LEU A 1 172 ? -18.907 -0.151 23.728 1.00 58.50 172 LEU A O 1
ATOM 1371 N N . GLU A 1 173 ? -17.306 1.005 22.663 1.00 57.34 173 GLU A N 1
ATOM 1372 C CA . GLU A 1 173 ? -17.979 2.297 22.735 1.00 57.34 173 GLU A CA 1
ATOM 1373 C C . GLU A 1 173 ? -19.084 2.331 21.681 1.00 57.34 173 GLU A C 1
ATOM 1375 O O . GLU A 1 173 ? -18.888 2.683 20.517 1.00 57.34 173 GLU A O 1
ATOM 1380 N N . PHE A 1 174 ? -20.279 1.926 22.095 1.00 68.62 174 PHE A N 1
ATOM 1381 C CA . PHE A 1 174 ? -21.491 2.186 21.338 1.00 68.62 174 PHE A CA 1
ATOM 1382 C C . PHE A 1 174 ? -21.971 3.594 21.679 1.00 68.62 174 PHE A C 1
ATOM 1384 O O . PHE A 1 174 ? -22.392 3.849 22.809 1.00 68.62 174 PHE A O 1
ATOM 1391 N N . THR A 1 175 ? -21.916 4.523 20.723 1.00 69.62 175 THR A N 1
ATOM 1392 C CA . THR A 1 175 ? -22.494 5.853 20.947 1.00 69.62 175 THR A CA 1
ATOM 1393 C C . THR A 1 175 ? -24.020 5.800 20.780 1.00 69.62 175 THR A C 1
ATOM 1395 O O . THR A 1 175 ? -24.528 5.013 19.968 1.00 69.62 175 THR A O 1
ATOM 1398 N N . PRO A 1 176 ? -24.792 6.626 21.512 1.00 70.00 176 PRO A N 1
ATOM 1399 C CA . PRO A 1 176 ? -26.256 6.638 21.413 1.00 70.00 176 PRO A CA 1
ATOM 1400 C C . PRO A 1 176 ? -26.788 6.891 19.991 1.00 70.00 176 PRO A C 1
ATOM 1402 O O . PRO A 1 176 ? -27.880 6.441 19.636 1.00 70.00 176 PRO A O 1
ATOM 1405 N N . GLU A 1 177 ? -26.020 7.585 19.151 1.00 79.31 177 GLU A N 1
ATOM 1406 C CA . GLU A 1 177 ? -26.391 7.966 17.786 1.00 79.31 177 GLU A CA 1
ATOM 1407 C C . GLU A 1 177 ? -26.190 6.842 16.760 1.00 79.31 177 GLU A C 1
ATOM 1409 O O . GLU A 1 177 ? -26.665 6.961 15.629 1.00 79.31 177 GLU A O 1
ATOM 1414 N N . MET A 1 178 ? -25.501 5.754 17.121 1.00 81.44 178 MET A N 1
ATOM 1415 C CA . MET A 1 178 ? -25.193 4.677 16.179 1.00 81.44 178 MET A CA 1
ATOM 1416 C C . MET A 1 178 ? -26.455 3.959 15.702 1.00 81.44 178 MET A C 1
ATOM 1418 O O . MET A 1 178 ? -27.336 3.608 16.495 1.00 81.44 178 MET A O 1
ATOM 1422 N N . SER A 1 179 ? -26.528 3.692 14.397 1.00 88.19 179 SER A N 1
ATOM 1423 C CA . SER A 1 179 ? -27.610 2.906 13.810 1.00 88.19 179 SER A CA 1
ATOM 1424 C C . SER A 1 179 ? -27.445 1.406 14.105 1.00 88.19 179 SER A C 1
ATOM 1426 O O . SER A 1 179 ? -26.320 0.933 14.299 1.00 88.19 179 SER A O 1
ATOM 1428 N N . PRO A 1 180 ? -28.535 0.616 14.066 1.00 90.06 180 PRO A N 1
ATOM 1429 C CA . PRO A 1 180 ? -28.465 -0.843 14.184 1.00 90.06 180 PRO A CA 1
ATOM 1430 C C . PRO A 1 180 ? -27.479 -1.503 13.208 1.00 90.06 180 PRO A C 1
ATOM 1432 O O . PRO A 1 180 ? -26.768 -2.434 13.574 1.00 90.06 180 PRO A O 1
ATOM 1435 N N . GLU A 1 181 ? -27.375 -0.987 11.982 1.00 87.75 181 GLU A N 1
ATOM 1436 C CA . GLU A 1 181 ? -26.427 -1.475 10.975 1.00 87.75 181 GLU A CA 1
ATOM 1437 C C . GLU A 1 181 ? -24.968 -1.250 11.395 1.00 87.75 181 GLU A C 1
ATOM 1439 O O . GLU A 1 181 ? -24.141 -2.157 11.273 1.00 87.75 181 GLU A O 1
ATOM 1444 N N . GLN A 1 182 ? -24.653 -0.070 11.936 1.00 81.19 182 GLN A N 1
ATOM 1445 C CA . GLN A 1 182 ? -23.308 0.253 12.418 1.00 81.19 182 GLN A CA 1
ATOM 1446 C C . GLN A 1 182 ? -22.929 -0.617 13.618 1.00 81.19 182 GLN A C 1
ATOM 1448 O O . GLN A 1 182 ? -21.831 -1.173 13.653 1.00 81.19 182 GLN A O 1
ATOM 1453 N N . ILE A 1 183 ? -23.854 -0.791 14.566 1.00 86.81 183 ILE A N 1
ATOM 1454 C CA . ILE A 1 183 ? -23.647 -1.647 15.738 1.00 86.81 183 ILE A CA 1
ATOM 1455 C C . ILE A 1 183 ? -23.446 -3.107 15.297 1.00 86.81 183 ILE A C 1
ATOM 1457 O O . ILE A 1 183 ? -22.500 -3.767 15.735 1.00 86.81 183 ILE A O 1
ATOM 1461 N N . TRP A 1 184 ? -24.271 -3.611 14.371 1.00 92.44 184 TRP A N 1
ATOM 1462 C CA . TRP A 1 184 ? -24.129 -4.967 13.836 1.00 92.44 184 TRP A CA 1
ATOM 1463 C C . TRP A 1 184 ? -22.808 -5.175 13.093 1.00 92.44 184 TRP A C 1
ATOM 1465 O O . TRP A 1 184 ? -22.181 -6.226 13.232 1.00 92.44 184 TRP A O 1
ATOM 1475 N N . SER A 1 185 ? -22.344 -4.179 12.333 1.00 82.00 185 SER A N 1
ATOM 1476 C CA . SER A 1 185 ? -21.052 -4.237 11.641 1.00 82.00 185 SER A CA 1
ATOM 1477 C C . SER A 1 185 ? -19.873 -4.396 12.604 1.00 82.00 185 SER A C 1
ATOM 1479 O O . SER A 1 185 ? -18.836 -4.906 12.185 1.00 82.00 185 SER A O 1
ATOM 1481 N N . ILE A 1 186 ? -20.010 -3.978 13.865 1.00 82.94 186 ILE A N 1
ATOM 1482 C CA . ILE A 1 186 ? -18.998 -4.178 14.908 1.00 82.94 186 ILE A CA 1
ATOM 1483 C C . ILE A 1 186 ? -19.179 -5.554 15.550 1.00 82.94 186 ILE A C 1
ATOM 1485 O O . ILE A 1 186 ? -18.258 -6.370 15.543 1.00 82.94 186 ILE A O 1
ATOM 1489 N N . LEU A 1 187 ? -20.382 -5.844 16.056 1.00 87.38 187 LEU A N 1
ATOM 1490 C CA . LEU A 1 187 ? -20.659 -7.080 16.794 1.00 87.38 187 LEU A CA 1
ATOM 1491 C C . LEU A 1 187 ? -20.440 -8.338 15.942 1.00 87.38 187 LEU A C 1
ATOM 1493 O O . LEU A 1 187 ? -19.851 -9.310 16.411 1.00 87.38 187 LEU A O 1
ATOM 1497 N N . SER A 1 188 ? -20.844 -8.318 14.670 1.00 87.12 188 SER A N 1
ATOM 1498 C CA . SER A 1 188 ? -20.680 -9.460 13.756 1.00 87.12 188 SER A CA 1
ATOM 1499 C C . SER A 1 188 ? -19.219 -9.795 13.428 1.00 87.12 188 SER A C 1
ATOM 1501 O O . SER A 1 188 ? -18.941 -10.881 12.921 1.00 87.12 188 SER A O 1
ATOM 1503 N N . GLN A 1 189 ? -18.282 -8.894 13.737 1.00 80.50 189 GLN A N 1
ATOM 1504 C CA . GLN A 1 189 ? -16.845 -9.107 13.563 1.00 80.50 189 GLN A CA 1
ATOM 1505 C C . GLN A 1 189 ? -16.182 -9.692 14.815 1.00 80.50 189 GLN A C 1
ATOM 1507 O O . GLN A 1 189 ? -14.978 -9.943 14.787 1.00 80.50 189 GLN A O 1
ATOM 1512 N N . ILE A 1 190 ? -16.907 -9.886 15.923 1.00 82.12 190 ILE A N 1
ATOM 1513 C CA . ILE A 1 190 ? -16.354 -10.468 17.150 1.00 82.12 190 ILE A CA 1
ATOM 1514 C C . ILE A 1 190 ? -16.279 -11.986 16.986 1.00 82.12 190 ILE A C 1
ATOM 1516 O O . ILE A 1 190 ? -17.308 -12.652 16.908 1.00 82.12 190 ILE A O 1
ATOM 1520 N N . ASP A 1 191 ? -15.067 -12.543 16.956 1.00 78.94 191 ASP A N 1
ATOM 1521 C CA . ASP A 1 191 ? -14.864 -13.982 16.735 1.00 78.94 191 ASP A CA 1
ATOM 1522 C C . ASP A 1 191 ? -15.353 -14.810 17.939 1.00 78.94 191 ASP A C 1
ATOM 1524 O O . ASP A 1 191 ? -16.148 -15.737 17.769 1.00 78.94 191 ASP A O 1
ATOM 1528 N N . GLU A 1 192 ? -14.951 -14.430 19.157 1.00 83.56 192 GLU A N 1
ATOM 1529 C CA . GLU A 1 192 ? -15.330 -15.115 20.401 1.00 83.56 192 GLU A CA 1
ATOM 1530 C C . GLU A 1 192 ? -16.817 -14.915 20.729 1.00 83.56 192 GLU A C 1
ATOM 1532 O O . GLU A 1 192 ? -17.310 -13.792 20.826 1.00 83.56 192 GLU A O 1
ATOM 1537 N N . GLU A 1 193 ? -17.548 -16.015 20.903 1.00 86.38 193 GLU A N 1
ATOM 1538 C CA . GLU A 1 193 ? -18.989 -15.996 21.177 1.00 86.38 193 GLU A CA 1
ATOM 1539 C C . GLU A 1 193 ? -19.329 -15.311 22.506 1.00 86.38 193 GLU A C 1
ATOM 1541 O O . GLU A 1 193 ? -20.205 -14.451 22.533 1.00 86.38 193 GLU A O 1
ATOM 1546 N N . ASP A 1 194 ? -18.570 -15.582 23.570 1.00 85.81 194 ASP A N 1
ATOM 1547 C CA . ASP A 1 194 ? -18.781 -14.956 24.882 1.00 85.81 194 ASP A CA 1
ATOM 1548 C C . ASP A 1 194 ? -18.623 -13.429 24.835 1.00 85.81 194 ASP A C 1
ATOM 1550 O O . ASP A 1 194 ? -19.360 -12.698 25.498 1.00 85.81 194 ASP A O 1
ATOM 1554 N N . LEU A 1 195 ? -17.669 -12.925 24.043 1.00 81.12 195 LEU A N 1
ATOM 1555 C CA . LEU A 1 195 ? -17.472 -11.486 23.857 1.00 81.12 195 LEU A CA 1
ATOM 1556 C C . LEU A 1 195 ? -18.576 -10.869 22.998 1.00 81.12 195 LEU A C 1
ATOM 1558 O O . LEU A 1 195 ? -18.995 -9.746 23.267 1.00 81.12 195 LEU A O 1
ATOM 1562 N N . PHE A 1 196 ? -19.074 -11.600 22.001 1.00 88.19 196 PHE A N 1
ATOM 1563 C CA . PHE A 1 196 ? -20.217 -11.175 21.196 1.00 88.19 196 PHE A CA 1
A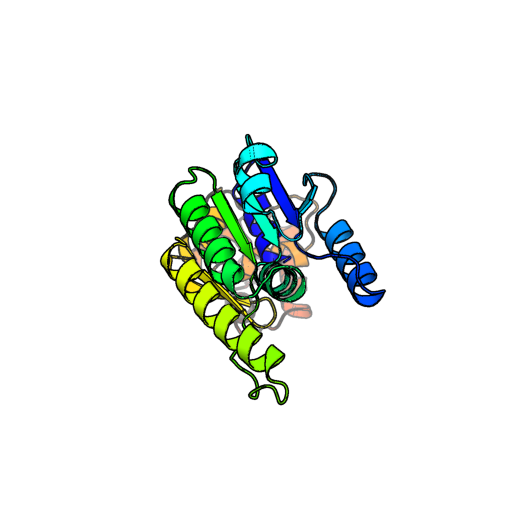TOM 1564 C C . PHE A 1 196 ? -21.483 -11.045 22.052 1.00 88.19 196 PHE A C 1
ATOM 1566 O O . PHE A 1 196 ? -22.146 -10.009 22.006 1.00 88.19 196 PHE A O 1
ATOM 1573 N N . ILE A 1 197 ? -21.766 -12.051 22.887 1.00 90.00 197 ILE A N 1
ATOM 1574 C CA . ILE A 1 197 ? -22.899 -12.049 23.821 1.00 90.00 197 ILE A CA 1
ATOM 1575 C C . ILE A 1 197 ? -22.771 -10.887 24.808 1.00 90.00 197 ILE A C 1
ATOM 1577 O O . ILE A 1 197 ? -23.710 -10.108 24.966 1.00 90.00 197 ILE A O 1
ATOM 1581 N N . LYS A 1 198 ? -21.598 -10.712 25.433 1.00 86.88 198 LYS A N 1
ATOM 1582 C CA . LYS A 1 198 ? -21.353 -9.593 26.357 1.00 86.88 198 LYS A CA 1
ATOM 1583 C C . LYS A 1 198 ? -21.510 -8.233 25.678 1.00 86.88 198 LYS A C 1
ATOM 1585 O O . LYS A 1 198 ? -22.122 -7.352 26.269 1.00 86.88 198 LYS A O 1
ATOM 1590 N N . GLY A 1 199 ? -20.997 -8.077 24.457 1.00 86.56 199 GLY A N 1
ATOM 1591 C CA . GLY A 1 199 ? -21.085 -6.832 23.694 1.00 86.56 199 GLY A CA 1
ATOM 1592 C C . GLY A 1 199 ? -22.511 -6.475 23.279 1.00 86.56 199 GLY A C 1
ATOM 1593 O O . GLY A 1 199 ? -22.893 -5.312 23.329 1.00 86.56 199 GLY A O 1
ATOM 1594 N N . PHE A 1 200 ? -23.331 -7.460 22.907 1.00 92.06 200 PHE A N 1
ATOM 1595 C CA . PHE A 1 200 ? -24.752 -7.215 22.662 1.00 92.06 200 PHE A CA 1
ATOM 1596 C C . PHE A 1 200 ? -25.491 -6.883 23.965 1.00 92.06 200 PHE A C 1
ATOM 1598 O O . PHE A 1 200 ? -26.232 -5.905 24.029 1.00 92.06 200 PHE A O 1
ATOM 1605 N N . ASN A 1 201 ? -25.262 -7.662 25.027 1.00 92.88 201 ASN A N 1
ATOM 1606 C CA . ASN A 1 201 ? -25.952 -7.490 26.306 1.00 92.88 201 ASN A CA 1
ATOM 1607 C C . ASN A 1 201 ? -25.549 -6.193 27.037 1.00 92.88 201 ASN A C 1
ATOM 1609 O O . ASN A 1 201 ? -26.309 -5.732 27.887 1.00 92.88 201 ASN A O 1
ATOM 1613 N N . SER A 1 202 ? -24.408 -5.574 26.702 1.00 88.00 202 SER A N 1
ATOM 1614 C CA . SER A 1 202 ? -23.999 -4.272 27.251 1.00 88.00 202 SER A CA 1
ATOM 1615 C C . SER A 1 202 ? -24.738 -3.073 26.651 1.00 88.00 202 SER A C 1
ATOM 1617 O O . SER A 1 202 ? -24.685 -1.994 27.236 1.00 88.00 202 SER A O 1
ATOM 1619 N N . LEU A 1 203 ? -25.413 -3.232 25.507 1.00 86.81 203 LEU A N 1
ATOM 1620 C CA . LEU A 1 203 ? -26.274 -2.190 24.936 1.00 86.81 203 LEU A CA 1
ATOM 1621 C C . LEU A 1 203 ? -27.462 -1.908 25.866 1.00 86.81 203 LEU A C 1
ATOM 1623 O O . LEU A 1 203 ? -27.929 -2.803 26.574 1.00 86.81 203 LEU A O 1
ATOM 1627 N N . ASP A 1 204 ? -27.992 -0.685 25.837 1.00 89.56 204 ASP A N 1
ATOM 1628 C CA . ASP A 1 204 ? -29.251 -0.381 26.516 1.00 89.56 204 ASP A CA 1
ATOM 1629 C C . ASP A 1 204 ? -30.435 -1.134 25.881 1.00 89.56 204 ASP A C 1
ATOM 1631 O O . ASP A 1 204 ? -30.363 -1.638 24.756 1.00 89.56 204 ASP A O 1
ATOM 1635 N N . ASP A 1 205 ? -31.546 -1.229 26.614 1.00 90.94 205 ASP A N 1
ATOM 1636 C CA . ASP A 1 205 ? -32.679 -2.065 26.206 1.00 90.94 205 ASP A CA 1
ATOM 1637 C C . ASP A 1 205 ? -33.301 -1.647 24.869 1.00 90.94 205 ASP A C 1
ATOM 1639 O O . ASP A 1 205 ? -33.704 -2.501 24.077 1.00 90.94 205 ASP A O 1
ATOM 1643 N N . ILE A 1 206 ? -33.344 -0.340 24.594 1.00 89.94 206 ILE A N 1
ATOM 1644 C CA . ILE A 1 206 ? -33.918 0.189 23.355 1.00 89.94 206 ILE A CA 1
ATOM 1645 C C . ILE A 1 206 ? -33.026 -0.238 22.190 1.00 89.94 206 ILE A C 1
ATOM 1647 O O . ILE A 1 206 ? -33.510 -0.854 21.238 1.00 89.94 206 ILE A O 1
ATOM 1651 N N . LYS A 1 207 ? -31.712 -0.014 22.303 1.00 89.25 207 LYS A N 1
ATOM 1652 C CA . LYS A 1 207 ? -30.742 -0.408 21.274 1.00 89.25 207 LYS A CA 1
ATOM 1653 C C . LYS A 1 207 ? -30.703 -1.909 21.027 1.00 89.25 207 LYS A C 1
ATOM 1655 O O . LYS A 1 207 ? -30.618 -2.317 19.869 1.00 89.25 207 LYS A O 1
ATOM 1660 N N . ARG A 1 208 ? -30.802 -2.745 22.069 1.00 94.50 208 ARG A N 1
ATOM 1661 C CA . ARG A 1 208 ? -30.865 -4.209 21.891 1.00 94.50 208 ARG A CA 1
ATOM 1662 C C . ARG A 1 208 ? -32.060 -4.621 21.044 1.00 94.50 208 ARG A C 1
ATOM 1664 O O . ARG A 1 208 ? -31.907 -5.455 20.156 1.00 94.50 208 ARG A O 1
ATOM 1671 N N . ARG A 1 209 ? -33.234 -4.033 21.287 1.00 94.25 209 ARG A N 1
ATOM 1672 C CA . ARG A 1 209 ? -34.462 -4.341 20.537 1.00 94.25 209 ARG A CA 1
ATOM 1673 C C . ARG A 1 209 ? -34.395 -3.845 19.093 1.00 94.25 209 ARG A C 1
ATOM 1675 O O . ARG A 1 209 ? -34.709 -4.613 18.189 1.00 94.25 209 ARG A O 1
ATOM 1682 N N . GLU A 1 210 ? -33.929 -2.615 18.868 1.00 94.31 210 GLU A N 1
ATOM 1683 C CA . GLU A 1 210 ? -33.729 -2.065 17.516 1.00 94.31 210 GLU A CA 1
ATOM 1684 C C . GLU A 1 210 ? -32.738 -2.911 16.703 1.00 94.31 210 GLU A C 1
ATOM 1686 O O . GLU A 1 210 ? -32.961 -3.217 15.529 1.00 94.31 210 GLU A O 1
ATOM 1691 N N . LEU A 1 211 ? -31.642 -3.326 17.341 1.00 95.06 211 LEU A N 1
ATOM 1692 C CA . LEU A 1 211 ? -30.652 -4.195 16.727 1.00 95.06 211 LEU A CA 1
ATOM 1693 C C . LEU A 1 211 ? -31.207 -5.593 16.452 1.00 95.06 211 LEU A C 1
ATOM 1695 O O . LEU A 1 211 ? -30.970 -6.128 15.373 1.00 95.06 211 LEU A O 1
ATOM 1699 N N . ALA A 1 212 ? -31.962 -6.177 17.380 1.00 95.62 212 ALA A N 1
ATOM 1700 C CA . ALA A 1 212 ? -32.580 -7.480 17.173 1.00 95.62 212 ALA A CA 1
ATOM 1701 C C . ALA A 1 212 ? -33.546 -7.468 15.982 1.00 95.62 212 ALA A C 1
ATOM 1703 O O . ALA A 1 212 ? -33.474 -8.352 15.129 1.00 95.62 212 ALA A O 1
ATOM 1704 N N . GLU A 1 213 ? -34.393 -6.441 15.870 1.00 94.94 213 GLU A N 1
ATOM 1705 C CA . GLU A 1 213 ? -35.285 -6.268 14.720 1.00 94.94 213 GLU A CA 1
ATOM 1706 C C . GLU A 1 213 ? -34.489 -6.156 13.414 1.00 94.94 213 GLU A C 1
ATOM 1708 O O . GLU A 1 213 ? -34.807 -6.828 12.428 1.00 94.94 213 GLU A O 1
ATOM 1713 N N . TYR A 1 214 ? -33.413 -5.365 13.407 1.00 95.25 214 TYR A N 1
ATOM 1714 C CA . TYR A 1 214 ? -32.525 -5.244 12.254 1.00 95.25 214 TYR A CA 1
ATOM 1715 C C . TYR A 1 214 ? -31.894 -6.588 11.863 1.00 95.25 214 TYR A C 1
ATOM 1717 O O . TYR A 1 214 ? -31.940 -6.971 10.695 1.00 95.25 214 TYR A O 1
ATOM 1725 N N . VAL A 1 215 ? -31.337 -7.339 12.815 1.00 94.62 215 VAL A N 1
ATOM 1726 C CA . VAL A 1 215 ? -30.670 -8.619 12.531 1.00 94.62 215 VAL A CA 1
ATOM 1727 C C . VAL A 1 215 ? -31.664 -9.647 12.001 1.00 94.62 215 VAL A C 1
ATOM 1729 O O . VAL A 1 215 ? -31.410 -10.265 10.968 1.00 94.62 215 VAL A O 1
ATOM 1732 N N . LEU A 1 216 ? -32.816 -9.790 12.656 1.00 92.56 216 LEU A N 1
ATOM 1733 C CA . LEU A 1 216 ? -33.823 -10.786 12.289 1.00 92.56 216 LEU A CA 1
ATOM 1734 C C . LEU A 1 216 ? -34.530 -10.464 10.963 1.00 92.56 216 LEU A C 1
ATOM 1736 O O . LEU A 1 216 ? -35.016 -11.379 10.302 1.00 92.56 216 LEU A O 1
ATOM 1740 N N . SER A 1 217 ? -34.578 -9.191 10.551 1.00 91.12 217 SER A N 1
ATOM 1741 C CA . SER A 1 217 ? -35.263 -8.773 9.316 1.00 91.12 217 SER A CA 1
ATOM 1742 C C . SER A 1 217 ? -34.339 -8.464 8.133 1.00 91.12 217 SER A C 1
ATOM 1744 O O . SER A 1 217 ? -34.772 -8.565 6.983 1.00 91.12 217 SER A O 1
ATOM 1746 N N . ARG A 1 218 ? -33.085 -8.059 8.375 1.00 89.44 218 ARG A N 1
ATOM 1747 C CA . ARG A 1 218 ? -32.162 -7.558 7.336 1.00 89.44 218 ARG A CA 1
ATOM 1748 C C . ARG A 1 218 ? -30.889 -8.380 7.173 1.00 89.44 218 ARG A C 1
ATOM 1750 O O . ARG A 1 218 ? -30.211 -8.208 6.162 1.00 89.44 218 ARG A O 1
ATOM 1757 N N . CYS A 1 219 ? -30.546 -9.250 8.121 1.00 89.19 219 CYS A N 1
ATOM 1758 C CA . CYS A 1 219 ? -29.309 -10.029 8.071 1.00 89.19 219 CYS A CA 1
ATOM 1759 C C . CYS A 1 219 ? -29.556 -11.500 7.709 1.00 89.19 219 CYS A C 1
ATOM 1761 O O . CYS A 1 219 ? -30.651 -12.037 7.857 1.00 89.19 219 CYS A O 1
ATOM 1763 N N . ASN A 1 220 ? -28.510 -12.177 7.223 1.00 86.62 220 ASN A N 1
ATOM 1764 C CA . ASN A 1 220 ? -28.568 -13.615 6.973 1.00 86.62 220 ASN A CA 1
ATOM 1765 C C . ASN A 1 220 ? -28.463 -14.383 8.299 1.00 86.62 220 ASN A C 1
ATOM 1767 O O . ASN A 1 220 ? -27.368 -14.558 8.833 1.00 86.62 220 ASN A O 1
ATOM 1771 N N . ILE A 1 221 ? -29.599 -14.865 8.799 1.00 89.44 221 ILE A N 1
ATOM 1772 C CA . ILE A 1 221 ? -29.690 -15.624 10.054 1.00 89.44 221 ILE A CA 1
ATOM 1773 C C . ILE A 1 221 ? -29.347 -17.114 9.914 1.00 89.44 221 ILE A C 1
ATOM 1775 O O . ILE A 1 221 ? -29.372 -17.837 10.896 1.00 89.44 221 ILE A O 1
ATOM 1779 N N . PHE A 1 222 ? -29.007 -17.598 8.719 1.00 82.31 222 PHE A N 1
ATOM 1780 C CA . PHE A 1 222 ? -28.686 -19.015 8.496 1.00 82.31 222 PHE A CA 1
ATOM 1781 C C . PHE A 1 222 ? -27.179 -19.304 8.501 1.00 82.31 222 PHE A C 1
ATOM 1783 O O . PHE A 1 222 ? -26.762 -20.435 8.262 1.00 82.31 222 PHE A O 1
ATOM 1790 N N . SER A 1 223 ? -26.333 -18.289 8.710 1.00 82.25 223 SER A N 1
ATOM 1791 C CA . SER A 1 223 ? -24.876 -18.460 8.728 1.00 82.25 223 SER A 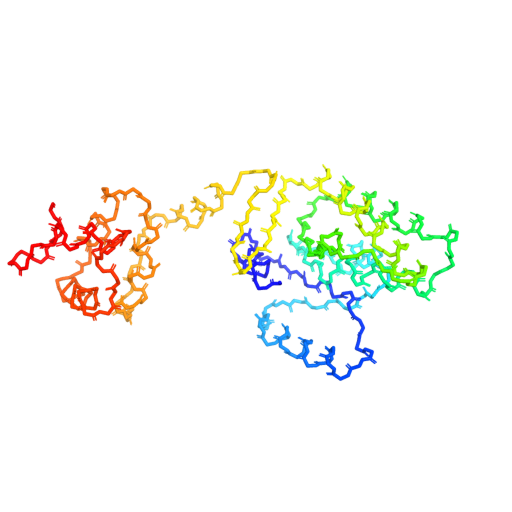CA 1
ATOM 1792 C C . SER A 1 223 ? -24.167 -17.399 9.574 1.00 82.25 223 SER A C 1
ATOM 1794 O O . SER A 1 223 ? -24.714 -16.331 9.852 1.00 82.25 223 SER A O 1
ATOM 1796 N N . GLY A 1 224 ? -22.930 -17.695 9.986 1.00 88.31 224 GLY A N 1
ATOM 1797 C CA . GLY A 1 224 ? -22.090 -16.773 10.754 1.00 88.31 224 GLY A CA 1
ATOM 1798 C C . GLY A 1 224 ? -22.735 -16.320 12.070 1.00 88.31 224 GLY A C 1
ATOM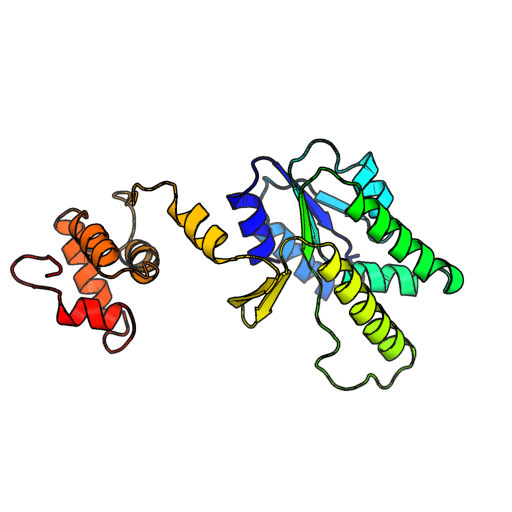 1799 O O . GLY A 1 224 ? -23.451 -17.078 12.722 1.00 88.31 224 GLY A O 1
ATOM 1800 N N . LYS A 1 225 ? -22.498 -15.059 12.457 1.00 89.69 225 LYS A N 1
ATOM 1801 C CA . LYS A 1 225 ? -23.038 -14.479 13.701 1.00 89.69 225 LYS A CA 1
ATOM 1802 C C . LYS A 1 225 ? -24.556 -14.290 13.681 1.00 89.69 225 LYS A C 1
ATOM 1804 O O . LYS A 1 225 ? -25.163 -14.299 14.743 1.00 89.69 225 LYS A O 1
ATOM 1809 N N . GLY A 1 226 ? -25.175 -14.184 12.502 1.00 90.19 226 GLY A N 1
ATOM 1810 C CA . GLY A 1 226 ? -26.635 -14.138 12.382 1.00 90.19 226 GLY A CA 1
ATOM 1811 C C . GLY A 1 226 ? -27.302 -15.427 12.870 1.00 90.19 226 GLY A C 1
ATOM 1812 O O . GLY A 1 226 ? -28.334 -15.360 13.529 1.00 90.19 226 GLY A O 1
ATOM 1813 N N . SER A 1 227 ? -26.674 -16.582 12.621 1.00 92.12 227 SER A N 1
ATOM 1814 C CA . SER A 1 227 ? -27.150 -17.880 13.126 1.00 92.12 227 SER A CA 1
ATOM 1815 C C . SER A 1 227 ? -27.070 -17.967 14.644 1.00 92.12 227 SER A C 1
ATOM 1817 O O . SER A 1 227 ? -28.056 -18.316 15.280 1.00 92.12 227 SER A O 1
ATOM 1819 N N . ILE A 1 228 ? -25.925 -17.590 15.222 1.00 91.56 228 ILE A N 1
ATOM 1820 C CA . ILE A 1 228 ? -25.731 -17.578 16.680 1.00 91.56 228 ILE A CA 1
ATOM 1821 C C . ILE A 1 228 ? -26.745 -16.634 17.336 1.00 91.56 228 ILE A C 1
ATOM 1823 O O . ILE A 1 228 ? -27.375 -16.986 18.328 1.00 91.56 228 ILE A O 1
ATOM 1827 N N . PHE A 1 229 ? -26.939 -15.447 16.754 1.00 95.25 229 PHE A N 1
ATOM 1828 C CA . PHE A 1 229 ? -27.919 -14.481 17.239 1.00 95.25 229 PHE A CA 1
ATOM 1829 C C . PHE A 1 229 ? -29.337 -15.058 17.230 1.00 95.25 229 PHE A C 1
ATOM 1831 O O . PHE A 1 229 ? -30.025 -14.997 18.241 1.00 95.25 229 PHE A O 1
ATOM 1838 N N . SER A 1 230 ? -29.770 -15.648 16.113 1.00 92.88 230 SER A N 1
ATOM 1839 C CA . SER A 1 230 ? -31.120 -16.207 15.994 1.00 92.88 230 SER A CA 1
ATOM 1840 C C . SER A 1 230 ? -31.375 -17.392 16.927 1.00 92.88 230 SER A C 1
ATOM 1842 O O . SER A 1 230 ? -32.530 -17.644 17.255 1.00 92.88 230 SER A O 1
ATOM 1844 N N . GLU A 1 231 ? -30.338 -18.136 17.311 1.00 93.81 231 GLU A N 1
ATOM 1845 C CA . GLU A 1 231 ? -30.452 -19.281 18.218 1.00 93.81 231 GLU A CA 1
ATOM 1846 C C . GLU A 1 231 ? -30.510 -18.852 19.690 1.00 93.81 231 GLU A C 1
ATOM 1848 O O . GLU A 1 231 ? -31.247 -19.444 20.474 1.00 93.81 231 GLU A O 1
ATOM 1853 N N . ARG A 1 232 ? -29.759 -17.807 20.054 1.00 94.00 232 ARG A N 1
ATOM 1854 C CA . ARG A 1 232 ? -29.580 -17.369 21.446 1.00 94.00 232 ARG A CA 1
ATOM 1855 C C . ARG A 1 232 ? -30.426 -16.173 21.861 1.00 94.00 232 ARG A C 1
ATOM 1857 O O . ARG A 1 232 ? -30.497 -15.864 23.047 1.00 94.00 232 ARG A O 1
ATOM 1864 N N . TYR A 1 233 ? -31.030 -15.455 20.916 1.00 96.12 233 TYR A N 1
ATOM 1865 C CA . TYR A 1 233 ? -31.817 -14.268 21.236 1.00 96.12 233 TYR A CA 1
ATOM 1866 C C . TYR A 1 233 ? -33.150 -14.638 21.879 1.00 96.12 233 TYR A C 1
ATOM 1868 O O . TYR A 1 233 ? -34.022 -15.242 21.256 1.00 96.12 233 TYR A O 1
ATOM 1876 N N . ASN A 1 234 ? -33.323 -14.211 23.125 1.00 94.56 234 ASN A N 1
ATOM 1877 C CA . ASN A 1 234 ? -34.559 -14.360 23.867 1.00 94.56 234 ASN A CA 1
ATOM 1878 C C . ASN A 1 234 ? -35.406 -13.090 23.699 1.00 94.56 234 ASN A C 1
ATOM 1880 O O . ASN A 1 234 ? -35.073 -12.020 24.207 1.00 94.56 234 ASN A O 1
ATOM 1884 N N . SER A 1 235 ? -36.528 -13.205 22.985 1.00 90.56 235 SER A N 1
ATOM 1885 C CA . SER A 1 235 ? -37.413 -12.069 22.701 1.00 90.56 235 SER A CA 1
ATOM 1886 C C . SER A 1 235 ? -38.137 -11.514 23.932 1.00 90.56 235 SER A C 1
ATOM 1888 O O . SER A 1 235 ? -38.616 -10.382 23.888 1.00 90.56 235 SER A O 1
ATOM 1890 N N . GLU A 1 236 ? -38.256 -12.294 25.012 1.00 89.81 236 GLU A N 1
ATOM 1891 C CA . GLU A 1 236 ? -38.884 -11.847 26.260 1.00 89.81 236 GLU A CA 1
ATOM 1892 C C . GLU A 1 236 ? -37.904 -11.039 27.116 1.00 89.81 236 GLU A C 1
ATOM 1894 O O . GLU A 1 236 ? -38.258 -9.959 27.595 1.00 89.81 236 GLU A O 1
ATOM 1899 N N . SER A 1 237 ? -36.670 -11.534 27.282 1.00 91.81 237 SER A N 1
ATOM 1900 C CA . SER A 1 237 ? -35.632 -10.854 28.070 1.00 91.81 237 SER A CA 1
ATOM 1901 C C . SER A 1 237 ? -34.900 -9.759 27.285 1.00 91.81 237 SER A C 1
ATOM 1903 O O . SER A 1 237 ? -34.362 -8.830 27.885 1.00 91.81 237 SER A O 1
ATOM 1905 N N . GLY A 1 238 ? -34.899 -9.833 25.951 1.00 92.19 238 GLY A N 1
ATOM 1906 C CA . GLY A 1 238 ? -34.157 -8.928 25.075 1.00 92.19 238 GLY A CA 1
ATOM 1907 C C . GLY A 1 238 ? -32.642 -9.158 25.097 1.00 92.19 238 GLY A C 1
ATOM 1908 O O . GLY A 1 238 ? -31.895 -8.263 24.698 1.00 92.19 238 GLY A O 1
ATOM 1909 N N . LEU A 1 239 ? -32.190 -10.323 25.574 1.00 94.25 239 LEU A N 1
ATOM 1910 C CA . LEU A 1 239 ? -30.782 -10.690 25.753 1.00 94.25 239 LEU A CA 1
ATOM 1911 C C . LEU A 1 239 ? -30.385 -11.866 24.851 1.00 94.25 239 LEU A C 1
ATOM 1913 O O . LEU A 1 239 ? -31.234 -12.603 24.350 1.00 94.25 239 LEU A O 1
ATOM 1917 N N . LEU A 1 240 ? -29.076 -12.038 24.659 1.00 93.56 240 LEU A N 1
ATOM 1918 C CA . LEU A 1 240 ? -28.491 -13.280 24.148 1.00 93.56 240 LEU A CA 1
ATOM 1919 C C . LEU A 1 240 ? -28.120 -14.197 25.324 1.00 93.56 240 LEU A C 1
ATOM 1921 O O . LEU A 1 240 ? -27.404 -13.748 26.228 1.00 93.56 240 LEU A O 1
ATOM 1925 N N . GLU A 1 241 ? -28.587 -15.450 25.290 1.00 91.12 241 GLU A N 1
ATOM 1926 C CA . GLU A 1 241 ? -28.429 -16.480 26.341 1.00 91.12 241 GLU A CA 1
ATOM 1927 C C . GLU A 1 241 ? -27.717 -17.754 25.853 1.00 91.12 241 GLU A C 1
ATOM 1929 O O . GLU A 1 241 ? -27.911 -18.189 24.697 1.00 91.12 241 GLU A O 1
#

Foldseek 3Di:
DLVLLVVCVLPFPFEEEEEQDDCPDPVVVVVVVVVDVSNPDRYHYDYDNEVVLCCVVPVVPDGQEYEYPAPLSSLVCCLVPPDPVCSVVSLVSVLVSLLPDPHHYHHDADQDQPDDQDPDPSSNVSNVVSVVSVVSVVVRDQWDWDADPNDTDTPHHDCVVVVVSVCVVPDPDDDPPDALVRLCVVLLPDPDPVVSQVSLQPDDLVSLVRNLCCLVPPHDCPDGVSVQCVVQQDPVVSGGD

Sequence (241 aa):
SSWALRYAEEHYDSYLFLATAEVLDDEMADRIRRHKISRGPKWKLIEEPIKIVEALETKCAGVEAVLIDCLTIWLSNVLYKVNDEQILSYQDRLLNTLSCKGQNIIIVANEVGTGIVPEYPLGREFRDLAGVLNQKIAKLADKVIFMIAGLPMCLKGDLNNLKKEIRKEGELEFTPEMSPEQIWSILSQIDEEDLFIKGFNSLDDIKRRELAEYVLSRCNIFSGKGSIFSERYNSESGLLE

Radius of gyration: 22.92 Å; chains: 1; bounding box: 61×36×55 Å

Secondary structure (DSSP, 8-state):
-HHHHHHHHHH-SSEEEEE-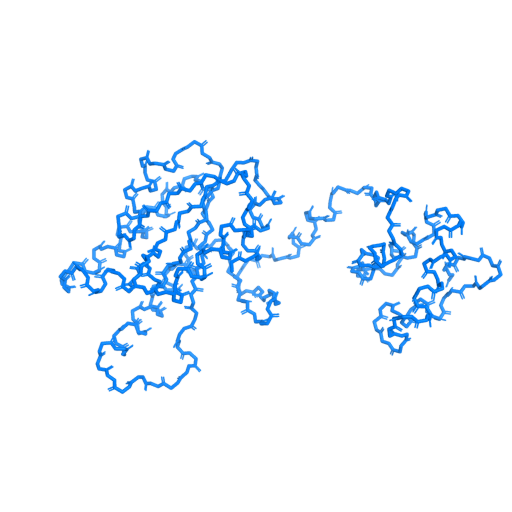----SHHHHHHHHHHHHHH-TT-EEEE-SS-HHHHHHHTSTT-SEEEEE-HHHHHHHHHHHS-HHHHHHHHHHHHHHHHH--SEEEEE----TTSPPPSSHHHHHHHHHHHHHHHHHHHH-S-EEEEETTEEEEEES-SHHHHHHHT-S------TT--HHHHHHHHTT--SHHHHHHHHHTS-HHHHHHHHHHHHHHS-TTSHHHHHHHHHEETTTTEE-